Protein AF-A0AAW1Y1R1-F1 (afdb_monomer_lite)

Organism: Rubus argutus (NCBI:txid59490)

Foldseek 3Di:
DPVVVVVVVVVVVVVVVVLCCCCQPNPDPVSVLVSLVVVCVVCVVPDDDDPPPVLVVAPAEAEAEAEDEDDPLLVVVQVVLPPDDPVVSQVLQLLSQLPVCSNVVCVVCVPDVDDDDPPPPPPPVVVVVPPPPPDDDDDPDDDDDDDPLPDLPAAPCVAQEAEASHLDLAVVSVVSVVCSNSDPPRDHYHYYYYYAYPPGCSVVSNVNSLSVVLSVCSNRVDDPPDDPPPNPPDDD

Radius of gyration: 22.55 Å; chains: 1; bounding box: 61×60×56 Å

Secondary structure (DSSP, 8-state):
--HHHHHHHHHHHHHHHHHHHHHHH---HHHHHHHHHHHHHHHTTT------GGGGGS--EEEEEEEEPPPHHHHHHHHHHTTS-HHHHHHHHHHHHH-TTHHHHHHHS---SSS---------TTTTTSSS---SS-----------S--TT---TT--EEEE-S--SSHHHHHHHHHHHSSTT--S-EEEEEEEETTSHHHHHHHHHHHHHHHHHHHHS--TT--TTSS-----

Sequence (236 aa):
MGVRKQIKARGDLAFFDSVEHTLKKDEDFKRKVAIVQDLREMTIKVLHYYKGDFLDELPGLVEFTVVLNLSSRQKAEFEKLKGLDKLKRMPVGSLVSMHPELKYLSEKYPSTEKAAGFQPISPSPETYGEIGCEGNGLEPRQGDFCDNGLWGRHSLVGASRVLIMDVQLNPSVTRQAIGRAFRPGQKKKVHVYRLIAADSPEEDDYALCYRKEMISKMWFEWNESCGHQDYFGMKL

pLDDT: mean 72.63, std 20.86, range [24.72, 94.38]

Structure (mmCIF, N/CA/C/O backbone):
data_AF-A0AAW1Y1R1-F1
#
_entry.id   AF-A0AAW1Y1R1-F1
#
loop_
_atom_site.group_PDB
_atom_site.id
_atom_site.type_symbol
_atom_site.label_atom_id
_atom_site.label_alt_id
_atom_site.label_comp_id
_atom_site.label_asym_id
_atom_site.label_entity_id
_atom_site.label_seq_id
_atom_site.pdbx_PDB_ins_code
_atom_site.Cartn_x
_atom_site.Cartn_y
_atom_site.Cartn_z
_atom_site.occupancy
_atom_site.B_iso_or_equiv
_atom_site.auth_seq_id
_atom_site.auth_comp_id
_atom_site.auth_asym_id
_atom_site.auth_atom_id
_atom_site.pdbx_PDB_model_num
ATOM 1 N N . MET A 1 1 ? 43.856 21.121 0.465 1.00 40.56 1 MET A N 1
ATOM 2 C CA . MET A 1 1 ? 43.191 19.963 -0.186 1.00 40.56 1 MET A CA 1
ATOM 3 C C . MET A 1 1 ? 41.775 19.709 0.378 1.00 40.56 1 MET A C 1
ATOM 5 O O . MET A 1 1 ? 41.493 18.611 0.833 1.00 40.56 1 MET A O 1
ATOM 9 N N . GLY A 1 2 ? 40.858 20.691 0.349 1.00 48.97 2 GLY A N 1
ATOM 10 C CA . GLY A 1 2 ? 39.495 20.539 0.919 1.00 48.97 2 GLY A CA 1
ATOM 11 C C . GLY A 1 2 ? 38.328 20.808 -0.043 1.00 48.97 2 GLY A C 1
ATOM 12 O O . GLY A 1 2 ? 37.200 20.415 0.225 1.00 48.97 2 GLY A O 1
ATOM 13 N N . VAL A 1 3 ? 38.588 21.429 -1.197 1.00 50.09 3 VAL A N 1
ATOM 14 C CA . VAL A 1 3 ? 37.531 21.980 -2.067 1.00 50.09 3 VAL A CA 1
ATOM 15 C C . VAL A 1 3 ? 36.892 20.920 -2.983 1.00 50.09 3 VAL A C 1
ATOM 17 O O . VAL A 1 3 ? 35.692 20.960 -3.236 1.00 50.09 3 VAL A O 1
ATOM 20 N N . ARG A 1 4 ? 37.650 19.900 -3.421 1.00 45.19 4 ARG A N 1
ATOM 21 C CA . ARG A 1 4 ? 37.143 18.853 -4.336 1.00 45.19 4 ARG A CA 1
ATOM 22 C C . ARG A 1 4 ? 36.097 17.920 -3.709 1.00 45.19 4 ARG A C 1
ATOM 24 O O . ARG A 1 4 ? 35.193 17.486 -4.413 1.00 45.19 4 ARG A O 1
ATOM 31 N N . LYS A 1 5 ? 36.184 17.626 -2.404 1.00 52.25 5 LYS A N 1
ATOM 32 C CA . LYS A 1 5 ? 35.182 16.789 -1.708 1.00 52.25 5 LYS A CA 1
ATOM 33 C C . LYS A 1 5 ? 33.837 17.511 -1.551 1.00 52.25 5 LYS A C 1
ATOM 35 O O . LYS A 1 5 ? 32.799 16.887 -1.716 1.00 52.25 5 LYS A O 1
ATOM 40 N N . GLN A 1 6 ? 33.869 18.818 -1.290 1.00 50.62 6 GLN A N 1
ATOM 41 C CA . GLN A 1 6 ? 32.679 19.658 -1.106 1.00 50.62 6 GLN A CA 1
ATOM 42 C C . GLN A 1 6 ? 31.883 19.853 -2.408 1.00 50.62 6 GLN A C 1
ATOM 44 O O . GLN A 1 6 ? 30.662 19.737 -2.399 1.00 50.62 6 GLN A O 1
ATOM 49 N N . ILE A 1 7 ? 32.558 20.083 -3.542 1.00 55.91 7 ILE A N 1
ATOM 50 C CA . ILE A 1 7 ? 31.885 20.270 -4.843 1.00 55.91 7 ILE A CA 1
ATOM 51 C C . ILE A 1 7 ? 31.222 18.969 -5.318 1.00 55.91 7 ILE A C 1
ATOM 53 O O . ILE A 1 7 ? 30.093 19.009 -5.800 1.00 55.91 7 ILE A O 1
ATOM 57 N N . LYS A 1 8 ? 31.886 17.818 -5.131 1.00 58.78 8 LYS A N 1
ATOM 58 C CA . LYS A 1 8 ? 31.325 16.505 -5.479 1.00 58.78 8 LYS A CA 1
ATOM 59 C C . LYS A 1 8 ? 30.075 16.185 -4.650 1.00 58.78 8 LYS A C 1
ATOM 61 O O . LYS A 1 8 ? 29.039 15.887 -5.221 1.00 58.78 8 LYS A O 1
ATOM 66 N N . ALA A 1 9 ? 30.138 16.375 -3.330 1.00 61.81 9 ALA A N 1
ATOM 67 C CA . ALA A 1 9 ? 28.988 16.167 -2.446 1.00 61.81 9 ALA A CA 1
ATOM 68 C C . ALA A 1 9 ? 27.794 17.083 -2.783 1.00 61.81 9 ALA A C 1
ATOM 70 O O . ALA A 1 9 ? 26.646 16.662 -2.684 1.00 61.81 9 ALA A O 1
ATOM 71 N N . ARG A 1 10 ? 28.057 18.327 -3.211 1.00 60.62 10 ARG A N 1
ATOM 72 C CA . ARG A 1 10 ? 27.017 19.280 -3.626 1.00 60.62 10 ARG A CA 1
ATOM 73 C C . ARG A 1 10 ? 26.369 18.903 -4.963 1.00 60.6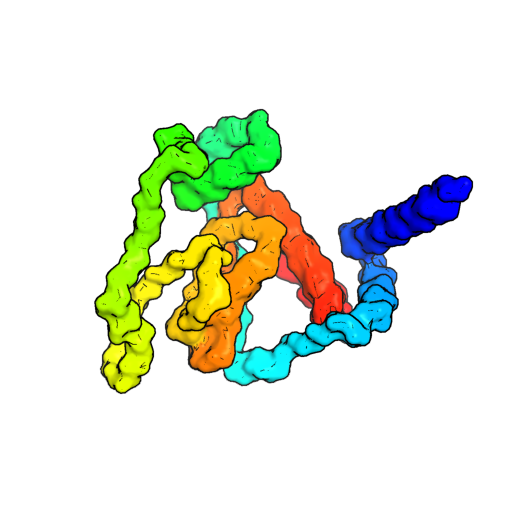2 10 ARG A C 1
ATOM 75 O O . ARG A 1 10 ? 25.165 19.083 -5.110 1.00 60.62 10 ARG A O 1
ATOM 82 N N . GLY A 1 11 ? 27.154 18.394 -5.916 1.00 71.25 11 GLY A N 1
ATOM 83 C CA . GLY A 1 11 ? 26.646 17.887 -7.194 1.00 71.25 11 GLY A CA 1
ATOM 84 C C . GLY A 1 11 ? 25.805 16.621 -7.024 1.00 71.25 11 GLY A C 1
ATOM 85 O O . GLY A 1 11 ? 24.724 16.531 -7.596 1.00 71.25 11 GLY A O 1
ATOM 86 N N . ASP A 1 12 ? 26.257 15.700 -6.171 1.00 75.75 12 ASP A N 1
ATOM 87 C CA . ASP A 1 12 ? 25.546 14.453 -5.880 1.00 75.75 12 ASP A CA 1
ATOM 88 C C . ASP A 1 12 ? 24.203 14.731 -5.174 1.00 75.75 12 ASP A C 1
ATOM 90 O O . ASP A 1 12 ? 23.179 14.171 -5.558 1.00 75.75 12 ASP A O 1
ATOM 94 N N . LEU A 1 13 ? 24.167 15.657 -4.204 1.00 83.69 13 LEU A N 1
ATOM 95 C CA . LEU A 1 13 ? 22.924 16.055 -3.527 1.00 83.69 13 LEU A CA 1
ATOM 96 C C . LEU A 1 13 ? 21.915 16.686 -4.499 1.00 83.69 13 LEU A C 1
ATOM 98 O O . LEU A 1 13 ? 20.752 16.300 -4.512 1.00 83.69 13 LEU A O 1
ATOM 102 N N . ALA A 1 14 ? 22.376 17.592 -5.368 1.00 84.00 14 ALA A N 1
ATOM 103 C CA . ALA A 1 14 ? 21.524 18.219 -6.378 1.00 84.00 14 ALA A CA 1
ATOM 104 C C . ALA A 1 14 ? 20.956 17.202 -7.383 1.00 84.00 14 ALA A C 1
ATOM 106 O O . ALA A 1 14 ? 19.822 17.349 -7.840 1.00 84.00 14 ALA A O 1
ATOM 107 N N . PHE A 1 15 ? 21.725 16.160 -7.713 1.00 86.06 15 PHE A N 1
ATOM 108 C CA . PHE A 1 15 ? 21.241 15.054 -8.532 1.00 86.06 15 PHE A CA 1
ATOM 109 C C . PHE A 1 15 ? 20.149 14.252 -7.811 1.00 86.06 15 PHE A C 1
ATOM 111 O O . PHE A 1 15 ? 19.075 14.063 -8.382 1.00 86.06 15 PHE A O 1
ATOM 118 N N . PHE A 1 16 ? 20.377 13.827 -6.561 1.00 86.06 16 PHE A N 1
ATOM 119 C CA . PHE A 1 16 ? 19.377 13.079 -5.787 1.00 86.06 16 PHE A CA 1
ATOM 120 C C . PHE A 1 16 ? 18.082 13.873 -5.595 1.00 86.06 16 PHE A C 1
ATOM 122 O O . PHE A 1 16 ? 17.002 13.322 -5.803 1.00 86.06 16 PHE A O 1
ATOM 129 N N . ASP A 1 17 ? 18.187 15.167 -5.290 1.00 87.38 17 ASP A N 1
ATOM 130 C CA . ASP A 1 17 ? 17.035 16.057 -5.138 1.00 87.38 17 ASP A CA 1
ATOM 131 C C . ASP A 1 17 ? 16.256 16.204 -6.455 1.00 87.38 17 ASP A C 1
ATOM 133 O O . ASP A 1 17 ? 15.024 16.197 -6.454 1.00 87.38 17 ASP A O 1
ATOM 137 N N . SER A 1 18 ? 16.956 16.294 -7.591 1.00 87.06 18 SER A N 1
ATOM 138 C CA . SER A 1 18 ? 16.342 16.368 -8.924 1.00 87.06 18 SER A CA 1
ATOM 139 C C . SER A 1 18 ? 15.604 15.077 -9.293 1.00 87.06 18 SER A C 1
ATOM 141 O O . SER A 1 18 ? 14.459 15.115 -9.758 1.00 87.06 18 SER A O 1
ATOM 143 N N . VAL A 1 19 ? 16.219 13.919 -9.029 1.00 88.38 19 VAL A N 1
ATOM 144 C CA . VAL A 1 19 ? 15.592 12.606 -9.234 1.00 88.38 19 VAL A CA 1
ATOM 145 C C . VAL A 1 19 ? 14.369 12.456 -8.332 1.00 88.38 19 VAL A C 1
ATOM 147 O O . VAL A 1 19 ? 13.294 12.101 -8.811 1.00 88.38 19 VAL A O 1
ATOM 150 N N . GLU A 1 20 ? 14.491 12.773 -7.040 1.00 87.25 20 GLU A N 1
ATOM 151 C CA . GLU A 1 20 ? 13.374 12.710 -6.097 1.00 87.25 20 GLU A CA 1
ATOM 152 C C . GLU A 1 20 ? 12.224 13.623 -6.528 1.00 87.25 20 GLU A C 1
ATOM 154 O O . GLU A 1 20 ? 11.065 13.198 -6.532 1.00 87.25 20 GLU A O 1
ATOM 159 N N . HIS A 1 21 ? 12.536 14.864 -6.904 1.00 87.88 21 HIS A N 1
ATOM 160 C CA . HIS A 1 21 ? 11.551 15.817 -7.391 1.00 87.88 21 HIS A CA 1
ATOM 161 C C . HIS A 1 21 ? 10.824 15.268 -8.616 1.00 87.88 21 HIS A C 1
ATOM 163 O O . HIS A 1 21 ? 9.594 15.276 -8.648 1.00 87.88 21 HIS A O 1
ATOM 169 N N . THR A 1 22 ? 11.565 14.727 -9.583 1.00 87.00 22 THR A N 1
ATOM 170 C CA . THR A 1 22 ? 10.974 14.220 -10.821 1.00 87.00 22 THR A CA 1
ATOM 171 C C . THR A 1 22 ? 10.084 13.005 -10.564 1.00 87.00 22 THR A C 1
ATOM 173 O O . THR A 1 22 ? 8.951 12.942 -11.034 1.00 87.00 22 THR A O 1
ATOM 176 N N . LEU A 1 23 ? 10.541 12.054 -9.745 1.00 84.44 23 LEU A N 1
ATOM 177 C CA . LEU A 1 23 ? 9.770 10.850 -9.435 1.00 84.44 23 LEU A CA 1
ATOM 178 C C . LEU A 1 23 ? 8.514 11.153 -8.603 1.00 84.44 23 LEU A C 1
ATOM 180 O O . LEU A 1 23 ? 7.476 10.526 -8.818 1.00 84.44 23 LEU A O 1
ATOM 184 N N . LYS A 1 24 ? 8.583 12.108 -7.665 1.00 82.38 24 LYS A N 1
ATOM 185 C CA . LYS A 1 24 ? 7.478 12.394 -6.732 1.00 82.38 24 LYS A CA 1
ATOM 186 C C . LYS A 1 24 ? 6.505 13.471 -7.201 1.00 82.38 24 LYS A C 1
ATOM 188 O O . LYS A 1 24 ? 5.335 13.377 -6.845 1.00 82.38 24 LYS A O 1
ATOM 193 N N . LYS A 1 25 ? 6.982 14.511 -7.885 1.00 82.94 25 LYS A N 1
ATOM 194 C CA . LYS A 1 25 ? 6.222 15.752 -8.123 1.00 82.94 25 LYS A CA 1
ATOM 195 C C . LYS A 1 25 ? 5.985 16.075 -9.593 1.00 82.94 25 LYS A C 1
ATOM 197 O O . LYS A 1 25 ? 5.121 16.896 -9.866 1.00 82.94 25 LYS A O 1
ATOM 202 N N . ASP A 1 26 ? 6.746 15.490 -10.515 1.00 83.00 26 ASP A N 1
ATOM 203 C CA . ASP A 1 26 ? 6.523 15.735 -11.942 1.00 83.00 26 ASP A CA 1
ATOM 204 C C . ASP A 1 26 ? 5.200 15.094 -12.381 1.00 83.00 26 ASP A C 1
ATOM 206 O O . ASP A 1 26 ? 4.835 14.024 -11.898 1.00 83.00 26 ASP A O 1
ATOM 210 N N . GLU A 1 27 ? 4.483 15.726 -13.296 1.00 82.00 27 GLU A N 1
ATOM 211 C CA . GLU A 1 27 ? 3.276 15.157 -13.905 1.00 82.00 27 GLU A CA 1
ATOM 212 C C . GLU A 1 27 ? 3.626 14.407 -15.204 1.00 82.00 27 GLU A C 1
ATOM 214 O O . GLU A 1 27 ? 2.870 13.550 -15.663 1.00 82.00 27 GLU A O 1
ATOM 219 N N . ASP A 1 28 ? 4.807 14.667 -15.783 1.00 85.06 28 ASP A N 1
ATOM 220 C CA . ASP A 1 28 ? 5.274 14.025 -17.009 1.00 85.06 28 ASP A CA 1
ATOM 221 C C . ASP A 1 28 ? 5.751 12.589 -16.744 1.00 85.06 28 ASP A C 1
ATOM 223 O O . ASP A 1 28 ? 6.878 12.317 -16.309 1.00 85.06 28 ASP A O 1
ATOM 227 N N . PHE A 1 29 ? 4.876 11.637 -17.063 1.00 78.88 29 PHE A N 1
ATOM 228 C CA . PHE A 1 29 ? 5.167 10.215 -16.937 1.00 78.88 29 PHE A CA 1
ATOM 229 C C . PHE A 1 29 ? 6.324 9.754 -17.837 1.00 78.88 29 PHE A C 1
ATOM 231 O O . PHE A 1 29 ? 7.081 8.866 -17.446 1.00 78.88 29 PHE A O 1
ATOM 238 N N . LYS A 1 30 ? 6.530 10.365 -19.012 1.00 83.06 30 LYS A N 1
ATOM 239 C CA . LYS A 1 30 ? 7.632 9.973 -19.906 1.00 83.06 30 LYS A CA 1
ATOM 240 C C . LYS A 1 30 ? 8.980 10.327 -19.294 1.00 83.06 30 LYS A C 1
ATOM 242 O O . LYS A 1 30 ? 9.914 9.533 -19.366 1.00 83.06 30 LYS A O 1
ATOM 247 N N . ARG A 1 31 ? 9.070 11.489 -18.641 1.00 85.50 31 ARG A N 1
ATOM 248 C CA . ARG A 1 31 ? 10.295 11.911 -17.949 1.00 85.50 31 ARG A CA 1
ATOM 249 C C . ARG A 1 31 ? 10.615 11.012 -16.760 1.00 85.50 31 ARG A C 1
ATOM 251 O O . ARG A 1 31 ? 11.759 10.600 -16.587 1.00 85.50 31 ARG A O 1
ATOM 258 N N . LYS A 1 32 ? 9.592 10.661 -15.981 1.00 86.94 32 LYS A N 1
ATOM 259 C CA . LYS A 1 32 ? 9.688 9.678 -14.895 1.00 86.94 32 LYS A CA 1
ATOM 260 C C . LYS A 1 32 ? 10.235 8.336 -15.380 1.00 86.94 32 LYS A C 1
ATOM 262 O O . LYS A 1 32 ? 11.144 7.787 -14.763 1.00 86.94 32 LYS A O 1
ATOM 267 N N . VAL A 1 33 ? 9.700 7.838 -16.493 1.00 82.38 33 VAL A N 1
ATOM 268 C CA . VAL A 1 33 ? 10.137 6.594 -17.135 1.00 82.38 33 VAL A CA 1
ATOM 269 C C . VAL A 1 33 ? 11.601 6.658 -17.566 1.00 82.38 33 VAL A C 1
ATOM 271 O O . VAL A 1 33 ? 12.359 5.761 -17.207 1.00 82.38 33 VAL A O 1
ATOM 274 N N . ALA A 1 34 ? 12.007 7.713 -18.276 1.00 86.94 34 ALA A N 1
ATOM 275 C CA . ALA A 1 34 ? 13.376 7.855 -18.771 1.00 86.94 34 ALA A CA 1
ATOM 276 C C . ALA A 1 34 ? 14.404 7.814 -17.627 1.00 86.94 34 ALA A C 1
ATOM 278 O O . ALA A 1 34 ? 15.356 7.042 -17.671 1.00 86.94 34 ALA A O 1
ATOM 279 N N . ILE A 1 35 ? 14.148 8.546 -16.535 1.00 89.62 35 ILE A N 1
ATOM 280 C CA . ILE A 1 35 ? 15.034 8.536 -15.361 1.00 89.62 35 ILE A CA 1
ATOM 281 C C . ILE A 1 35 ? 15.139 7.135 -14.746 1.00 89.62 35 ILE A C 1
ATOM 283 O O . ILE A 1 35 ? 16.225 6.714 -14.350 1.00 89.62 35 ILE A O 1
ATOM 287 N N . VAL A 1 36 ? 14.030 6.395 -14.645 1.00 87.56 36 VAL A N 1
ATOM 288 C CA . VAL A 1 36 ? 14.068 5.018 -14.125 1.00 87.56 36 VAL A CA 1
ATOM 289 C C . VAL A 1 36 ? 14.877 4.099 -15.036 1.00 87.56 36 VAL A C 1
ATOM 291 O O . VAL A 1 36 ? 15.637 3.278 -14.523 1.00 87.56 36 VAL A O 1
ATOM 294 N N . GLN A 1 37 ? 14.745 4.228 -16.358 1.00 86.25 37 GLN A N 1
ATOM 295 C CA . GLN A 1 37 ? 15.536 3.447 -17.312 1.00 86.25 37 GLN A CA 1
ATOM 296 C C . GLN A 1 37 ? 17.035 3.707 -17.132 1.00 86.25 37 GLN A C 1
ATOM 298 O O . GLN A 1 37 ? 17.785 2.751 -16.929 1.00 86.25 37 GLN A O 1
ATOM 303 N N . ASP A 1 38 ? 17.447 4.975 -17.086 1.00 89.69 38 ASP A N 1
ATOM 304 C CA . ASP A 1 38 ? 18.849 5.367 -16.903 1.00 89.69 38 ASP A CA 1
ATOM 305 C C . ASP A 1 38 ? 19.422 4.811 -15.587 1.00 89.69 38 ASP A C 1
ATOM 307 O O . ASP A 1 38 ? 20.505 4.220 -15.537 1.00 89.69 38 ASP A O 1
ATOM 311 N N . LEU A 1 39 ? 18.671 4.946 -14.487 1.00 89.38 39 LEU A N 1
ATOM 312 C CA . LEU A 1 39 ? 19.080 4.433 -13.178 1.00 89.38 39 LEU A CA 1
ATOM 313 C C . LEU A 1 39 ? 19.189 2.895 -13.161 1.00 89.38 39 LEU A C 1
ATOM 315 O O . LEU A 1 39 ? 20.052 2.338 -12.470 1.00 89.38 39 LEU A O 1
ATOM 319 N N . ARG A 1 40 ? 18.344 2.185 -13.915 1.00 85.38 40 ARG A N 1
ATOM 320 C CA . ARG A 1 40 ? 18.418 0.722 -14.047 1.00 85.38 40 ARG A CA 1
ATOM 321 C C . ARG A 1 40 ? 19.598 0.286 -14.898 1.00 85.38 40 ARG A C 1
ATOM 323 O O . ARG A 1 40 ? 20.286 -0.652 -14.506 1.00 85.38 40 ARG A O 1
ATOM 330 N N . GLU A 1 41 ? 19.877 0.977 -15.998 1.00 89.44 41 GLU A N 1
ATOM 331 C CA . GLU A 1 41 ? 21.050 0.703 -16.831 1.00 89.44 41 GLU A CA 1
ATOM 332 C C . GLU A 1 41 ? 22.343 0.816 -16.011 1.00 89.44 41 GLU A C 1
ATOM 334 O O . GLU A 1 41 ? 23.210 -0.058 -16.074 1.00 89.44 41 GLU A O 1
ATOM 339 N N . MET A 1 42 ? 22.429 1.816 -15.127 1.00 89.88 42 MET A N 1
ATOM 340 C CA . MET A 1 42 ? 23.562 1.959 -14.209 1.00 89.88 42 MET A CA 1
ATOM 341 C C . MET A 1 42 ? 23.661 0.841 -13.159 1.00 89.88 42 MET A C 1
ATOM 343 O O . MET A 1 42 ? 24.762 0.504 -12.720 1.00 89.88 42 MET A O 1
ATOM 347 N N . THR A 1 43 ? 22.536 0.262 -12.734 1.00 90.00 43 THR A N 1
ATOM 348 C CA . THR A 1 43 ? 22.489 -0.727 -11.639 1.00 90.00 43 THR A CA 1
ATOM 349 C C . THR A 1 43 ? 22.402 -2.179 -12.111 1.00 90.00 43 THR A C 1
ATOM 351 O O . THR A 1 43 ? 22.535 -3.089 -11.290 1.00 90.00 43 THR A O 1
ATOM 354 N N . ILE A 1 44 ? 22.276 -2.423 -13.419 1.00 87.31 44 ILE A N 1
ATOM 355 C CA . ILE A 1 44 ? 22.002 -3.747 -14.000 1.00 87.31 44 ILE A CA 1
ATOM 356 C C . ILE A 1 44 ? 23.050 -4.817 -13.660 1.00 87.31 44 ILE A C 1
ATOM 358 O O . ILE A 1 44 ? 22.727 -5.997 -13.580 1.00 87.31 44 ILE A O 1
ATOM 362 N N . LYS A 1 45 ? 24.308 -4.418 -13.427 1.00 90.50 45 LYS A N 1
ATOM 363 C CA . LYS A 1 45 ? 25.403 -5.344 -13.078 1.00 90.50 45 LYS A CA 1
ATOM 364 C C . LYS A 1 45 ? 25.385 -5.807 -11.619 1.00 90.50 45 LYS A C 1
ATOM 366 O O . LYS A 1 45 ? 26.115 -6.729 -11.277 1.00 90.50 45 LYS A O 1
ATOM 371 N N . VAL A 1 46 ? 24.625 -5.133 -10.758 1.00 92.12 46 VAL A N 1
ATOM 372 C CA . VAL A 1 46 ? 24.604 -5.384 -9.307 1.00 92.12 46 VAL A CA 1
ATOM 373 C C . VAL A 1 46 ? 23.227 -5.858 -8.855 1.00 92.12 46 VAL A C 1
ATOM 375 O O . VAL A 1 46 ? 23.125 -6.724 -7.988 1.00 92.12 46 VAL A O 1
ATOM 378 N N . LEU A 1 47 ? 22.163 -5.303 -9.436 1.00 86.62 47 LEU A N 1
ATOM 379 C CA . LEU A 1 47 ? 20.791 -5.603 -9.060 1.00 86.62 47 LEU A CA 1
ATOM 380 C C . LEU A 1 47 ? 20.140 -6.526 -10.091 1.00 86.62 47 LEU A C 1
ATOM 382 O O . LEU A 1 47 ? 19.735 -6.094 -11.168 1.00 86.62 47 LEU A O 1
ATOM 386 N N . HIS A 1 48 ? 19.976 -7.792 -9.717 1.00 82.12 48 HIS A N 1
ATOM 387 C CA . HIS A 1 48 ? 19.180 -8.748 -10.477 1.00 82.12 48 HIS A CA 1
ATOM 388 C C . HIS A 1 48 ? 17.745 -8.762 -9.950 1.00 82.12 48 HIS A C 1
ATOM 390 O O . HIS A 1 48 ? 17.510 -9.054 -8.778 1.00 82.12 48 HIS A O 1
ATOM 396 N N . TYR A 1 49 ? 16.785 -8.459 -10.821 1.00 79.94 49 TYR A N 1
ATOM 397 C CA . TYR A 1 49 ? 15.362 -8.526 -10.511 1.00 79.94 49 TYR A CA 1
ATOM 398 C C . TYR A 1 49 ? 14.678 -9.523 -11.442 1.00 79.94 49 TYR A C 1
ATOM 400 O O . TYR A 1 49 ? 14.740 -9.383 -12.661 1.00 79.94 49 TYR A O 1
ATOM 408 N N . TYR A 1 50 ? 14.013 -10.510 -10.848 1.00 75.25 50 TYR A N 1
ATOM 409 C CA . TYR A 1 50 ? 13.208 -11.495 -11.557 1.00 75.25 50 TYR A CA 1
ATOM 410 C C . TYR A 1 50 ? 11.737 -11.144 -11.348 1.00 75.25 50 TYR A C 1
ATOM 412 O O . TYR A 1 50 ? 11.282 -11.080 -10.205 1.00 75.25 50 TYR A O 1
ATOM 420 N N . LYS A 1 51 ? 11.004 -10.916 -12.445 1.00 67.56 51 LYS A N 1
ATOM 421 C CA . LYS A 1 51 ? 9.580 -10.532 -12.411 1.00 67.56 51 LYS A CA 1
ATOM 422 C C . LYS A 1 51 ? 8.690 -11.652 -11.853 1.00 67.56 51 LYS A C 1
ATOM 424 O O . LYS A 1 51 ? 7.633 -11.371 -11.300 1.00 67.56 51 LYS A O 1
ATOM 429 N N . GLY A 1 52 ? 9.191 -12.889 -11.890 1.00 64.19 52 GLY A N 1
ATOM 430 C CA . GLY A 1 52 ? 8.600 -14.034 -11.212 1.00 64.19 52 GLY A CA 1
ATOM 431 C C . GLY A 1 52 ? 7.635 -14.799 -12.103 1.00 64.19 52 GLY A C 1
ATOM 432 O O . GLY A 1 52 ? 6.465 -14.894 -11.769 1.00 64.19 52 GLY A O 1
ATOM 433 N N . ASP A 1 53 ? 8.138 -15.401 -13.179 1.00 59.06 53 ASP A N 1
ATOM 434 C CA . ASP A 1 53 ? 7.354 -16.225 -14.119 1.00 59.06 53 ASP A CA 1
ATOM 435 C C . ASP A 1 53 ? 6.654 -17.417 -13.419 1.00 59.06 53 ASP A C 1
ATOM 437 O O . ASP A 1 53 ? 5.638 -17.924 -13.875 1.00 59.06 53 ASP A O 1
ATOM 441 N N . PHE A 1 54 ? 7.131 -17.816 -12.233 1.00 58.50 54 PHE A N 1
ATOM 442 C CA . PHE A 1 54 ? 6.472 -18.794 -11.352 1.00 58.50 54 PHE A CA 1
ATOM 443 C C . PHE A 1 54 ? 5.136 -18.315 -10.760 1.00 58.50 54 PHE A C 1
ATOM 445 O O . PHE A 1 54 ? 4.376 -19.118 -10.223 1.00 58.50 54 PHE A O 1
ATOM 452 N N . LEU A 1 55 ? 4.860 -17.008 -10.771 1.00 60.41 55 LEU A N 1
ATOM 453 C CA . LEU A 1 55 ? 3.603 -16.460 -10.262 1.00 60.41 55 LEU A CA 1
ATOM 454 C C . LEU A 1 55 ? 2.428 -16.780 -11.194 1.00 60.41 55 LEU A C 1
ATOM 456 O O . LEU A 1 55 ? 1.296 -16.817 -10.715 1.00 60.41 55 LEU A O 1
ATOM 460 N N . ASP A 1 56 ? 2.694 -17.081 -12.469 1.00 63.47 56 ASP A N 1
ATOM 461 C CA . ASP A 1 56 ? 1.679 -17.495 -13.445 1.00 63.47 56 ASP A CA 1
ATOM 462 C C . ASP A 1 56 ? 1.095 -18.884 -13.123 1.00 63.47 56 ASP A C 1
ATOM 464 O O . ASP A 1 56 ? -0.025 -19.204 -13.517 1.00 63.47 56 ASP A O 1
ATOM 468 N N . GLU A 1 57 ? 1.820 -19.699 -12.348 1.00 72.31 57 GLU A N 1
ATOM 469 C CA . GLU A 1 57 ? 1.354 -21.002 -11.856 1.00 72.31 57 GLU A CA 1
ATOM 470 C C . GLU A 1 57 ? 0.451 -20.883 -10.615 1.00 72.31 57 GLU A C 1
ATOM 472 O O . GLU A 1 57 ? -0.193 -21.854 -10.208 1.00 72.31 57 GLU A O 1
ATOM 477 N N . LEU A 1 58 ? 0.402 -19.708 -9.978 1.00 80.19 58 LEU A N 1
ATOM 478 C CA . LEU A 1 58 ? -0.388 -19.498 -8.772 1.00 80.19 58 LEU A CA 1
ATOM 479 C C . LEU A 1 58 ? -1.852 -19.169 -9.118 1.00 80.19 58 LEU A C 1
ATOM 481 O O . LEU A 1 58 ? -2.130 -18.458 -10.079 1.00 80.19 58 LEU A O 1
ATOM 485 N N . PRO A 1 59 ? -2.822 -19.576 -8.277 1.00 81.38 59 PRO A N 1
ATOM 486 C CA . PRO A 1 59 ? -4.265 -19.375 -8.500 1.00 81.38 59 PRO A CA 1
ATOM 487 C C . PRO A 1 59 ? -4.737 -17.902 -8.431 1.00 81.38 59 PRO A C 1
ATOM 489 O O . PRO A 1 59 ? -5.940 -17.625 -8.414 1.00 81.38 59 PRO A O 1
ATOM 492 N N . GLY A 1 60 ? -3.799 -16.954 -8.373 1.00 86.06 60 GLY A N 1
ATOM 493 C CA . GLY A 1 60 ? -4.025 -15.515 -8.319 1.00 86.06 60 GLY A CA 1
ATOM 494 C C . GLY A 1 60 ? -4.048 -14.921 -6.907 1.00 86.06 60 GLY A C 1
ATOM 495 O O . GLY A 1 60 ? -4.324 -15.594 -5.908 1.00 86.06 60 GLY A O 1
ATOM 496 N N . LEU A 1 61 ? -3.787 -13.616 -6.858 1.00 87.75 61 LEU A N 1
ATOM 497 C CA . LEU A 1 61 ? -3.819 -12.766 -5.670 1.00 87.75 61 LEU A CA 1
ATOM 498 C C . LEU A 1 61 ? -4.803 -11.620 -5.915 1.00 87.75 61 LEU A C 1
ATOM 500 O O . LEU A 1 61 ? -4.776 -11.002 -6.977 1.00 87.75 61 LEU A O 1
ATOM 504 N N . VAL A 1 62 ? -5.681 -11.344 -4.953 1.00 89.06 62 VAL A N 1
ATOM 505 C CA . VAL A 1 62 ? -6.570 -10.175 -4.995 1.00 89.06 62 VAL A CA 1
ATOM 506 C C . VAL A 1 62 ? -6.422 -9.395 -3.709 1.00 89.06 62 VAL A C 1
ATOM 508 O O . VAL A 1 62 ? -6.517 -9.962 -2.623 1.00 89.06 62 VAL A O 1
ATOM 511 N N . GLU A 1 63 ? -6.221 -8.092 -3.845 1.00 90.00 63 GLU A N 1
ATOM 512 C CA . GLU A 1 63 ? -6.043 -7.176 -2.730 1.00 90.00 63 GLU A CA 1
ATOM 513 C C . GLU A 1 63 ? -7.219 -6.200 -2.667 1.00 90.00 63 GLU A C 1
ATOM 515 O O . GLU A 1 63 ? -7.583 -5.586 -3.669 1.00 90.00 63 GLU A O 1
ATOM 520 N N . PHE A 1 64 ? -7.805 -6.058 -1.483 1.00 93.00 64 PHE A N 1
ATOM 521 C CA . PHE A 1 64 ? -8.870 -5.112 -1.186 1.00 93.00 64 PHE A CA 1
ATOM 522 C C . PHE A 1 64 ? -8.404 -4.136 -0.113 1.00 93.00 64 PHE A C 1
ATOM 524 O O . PHE A 1 64 ? -7.819 -4.544 0.893 1.00 93.00 64 PHE A O 1
ATOM 531 N N . THR A 1 65 ? -8.739 -2.865 -0.296 1.00 92.75 65 THR A N 1
ATOM 532 C CA . THR A 1 65 ? -8.633 -1.850 0.751 1.00 92.75 65 THR A CA 1
ATOM 533 C C . THR A 1 65 ? -10.026 -1.600 1.307 1.00 92.75 65 THR A C 1
ATOM 535 O O . THR A 1 65 ? -10.933 -1.221 0.570 1.00 92.75 65 THR A O 1
ATOM 538 N N . VAL A 1 66 ? -10.206 -1.866 2.598 1.00 93.44 66 VAL A N 1
ATOM 539 C CA . VAL A 1 66 ? -11.484 -1.761 3.299 1.00 93.44 66 VAL A CA 1
ATOM 540 C C . VAL A 1 66 ? -11.404 -0.585 4.259 1.00 93.44 66 VAL A C 1
ATOM 542 O O . VAL A 1 66 ? -10.679 -0.627 5.252 1.00 93.44 66 VAL A O 1
ATOM 545 N N . VAL A 1 67 ? -12.163 0.462 3.952 1.00 92.81 67 VAL A N 1
ATOM 546 C CA . VAL A 1 67 ? -12.261 1.659 4.785 1.00 92.81 67 VAL A CA 1
ATOM 547 C C . VAL A 1 67 ? -13.363 1.447 5.822 1.00 92.81 67 VAL A C 1
ATOM 549 O O . VAL A 1 67 ? -14.514 1.175 5.477 1.00 92.81 67 VAL A O 1
ATOM 552 N N . LEU A 1 68 ? -12.999 1.523 7.099 1.00 92.06 68 LEU A N 1
ATOM 553 C CA . LEU A 1 68 ? -13.869 1.254 8.237 1.00 92.06 68 LEU A CA 1
ATOM 554 C C . LEU A 1 68 ? -14.244 2.551 8.943 1.00 92.06 68 LEU A C 1
ATOM 556 O O . LEU A 1 68 ? -13.381 3.328 9.337 1.00 92.06 68 LEU A O 1
ATOM 560 N N . ASN A 1 69 ? -15.536 2.753 9.184 1.00 93.19 69 ASN A N 1
ATOM 561 C CA . ASN A 1 69 ? -15.997 3.889 9.974 1.00 93.19 69 ASN A CA 1
ATOM 562 C C . ASN A 1 69 ? -15.634 3.709 11.452 1.00 93.19 69 ASN A C 1
ATOM 564 O O . ASN A 1 69 ? -15.959 2.690 12.063 1.00 93.19 69 ASN A O 1
ATOM 568 N N . LEU A 1 70 ? -15.022 4.734 12.042 1.00 90.38 70 LEU A N 1
ATOM 569 C CA . LEU A 1 70 ? -14.692 4.747 13.464 1.00 90.38 70 LEU A CA 1
ATOM 570 C C . LEU A 1 70 ? -15.939 4.834 14.354 1.00 90.38 70 LEU A C 1
ATOM 572 O O . LEU A 1 70 ? -16.864 5.610 14.095 1.00 90.38 70 LEU A O 1
ATOM 576 N N . SER A 1 71 ? -15.918 4.104 15.471 1.00 91.31 71 SER A N 1
ATOM 577 C CA . SER A 1 71 ? -16.926 4.235 16.530 1.00 91.31 71 SER A CA 1
ATOM 578 C C . SER A 1 71 ? -16.814 5.578 17.264 1.00 91.31 71 SER A C 1
ATOM 580 O O . SER A 1 71 ? -15.742 6.185 17.323 1.00 91.31 71 SER A O 1
ATOM 582 N N . SER A 1 72 ? -17.891 6.022 17.921 1.00 90.75 72 SER A N 1
ATOM 583 C CA . SER A 1 72 ? -17.890 7.269 18.706 1.00 90.75 72 SER A CA 1
ATOM 584 C C . SER A 1 72 ? -16.802 7.297 19.790 1.00 90.75 72 SER A C 1
ATOM 586 O O . SER A 1 72 ? -16.211 8.347 20.041 1.00 90.75 72 SER A O 1
ATOM 588 N N . ARG A 1 73 ? -16.490 6.139 20.398 1.00 89.44 73 ARG A N 1
ATOM 589 C CA . ARG A 1 73 ? -15.426 6.001 21.409 1.00 89.44 73 ARG A CA 1
ATOM 590 C C . ARG A 1 73 ? -14.038 6.201 20.796 1.00 89.44 73 ARG A C 1
ATOM 592 O O . ARG A 1 73 ? -13.217 6.893 21.385 1.00 89.44 73 ARG A O 1
ATOM 599 N N . GLN A 1 74 ? -13.790 5.645 19.610 1.00 90.94 74 GLN A N 1
ATOM 600 C CA . GLN A 1 74 ? -12.519 5.832 18.903 1.00 90.94 74 GLN A CA 1
ATOM 601 C C . GLN A 1 74 ? -12.357 7.273 18.415 1.00 90.94 74 GLN A C 1
ATOM 603 O O . GLN A 1 74 ? -11.301 7.862 18.623 1.00 90.94 74 GLN A O 1
ATOM 608 N N . LYS A 1 75 ? -13.415 7.881 17.856 1.00 90.62 75 LYS A N 1
ATOM 609 C CA . LYS A 1 75 ? -13.402 9.292 17.428 1.00 90.62 75 LYS A CA 1
ATOM 610 C C . LYS A 1 75 ? -13.013 10.230 18.574 1.00 90.62 75 LYS A C 1
ATOM 612 O O . LYS A 1 75 ? -12.138 11.075 18.406 1.00 90.62 75 LYS A O 1
ATOM 617 N N . ALA A 1 76 ? -13.591 10.029 19.760 1.00 89.50 76 ALA A N 1
ATOM 618 C CA . ALA A 1 76 ? -13.248 10.814 20.945 1.00 89.50 76 ALA A CA 1
ATOM 619 C C . ALA A 1 76 ? -11.770 10.672 21.359 1.00 89.50 76 ALA A C 1
ATOM 621 O O . ALA A 1 76 ? -11.171 11.635 21.836 1.00 89.50 76 ALA A O 1
ATOM 622 N N . GLU A 1 77 ? -11.164 9.496 21.175 1.00 87.44 77 GLU A N 1
ATOM 623 C CA . GLU A 1 77 ? -9.734 9.301 21.428 1.00 87.44 77 GLU A CA 1
ATOM 624 C C . GLU A 1 77 ? -8.860 9.965 20.359 1.00 87.44 77 GLU A C 1
ATOM 626 O O . GLU A 1 77 ? -7.866 10.600 20.711 1.00 87.44 77 GLU A O 1
ATOM 631 N N . PHE A 1 78 ? -9.240 9.905 19.080 1.00 87.00 78 PHE A N 1
ATOM 632 C CA . PHE A 1 78 ? -8.501 10.572 18.003 1.00 87.00 78 PHE A CA 1
ATOM 633 C C . PHE A 1 78 ? -8.463 12.092 18.147 1.00 87.00 78 PHE A C 1
ATOM 635 O O . PHE A 1 78 ? -7.418 12.693 17.895 1.00 87.00 78 PHE A O 1
ATOM 642 N N . GLU A 1 79 ? -9.544 12.713 18.628 1.00 86.88 79 GLU A N 1
ATOM 643 C CA . GLU A 1 79 ? -9.551 14.150 18.930 1.00 86.88 79 GLU A CA 1
ATOM 644 C C . GLU A 1 79 ? -8.487 14.524 19.971 1.00 86.88 79 GLU A C 1
ATOM 646 O O . GLU A 1 79 ? -7.763 15.505 19.796 1.00 86.88 79 GLU A O 1
ATOM 651 N N . LYS A 1 80 ? -8.301 13.699 21.010 1.00 86.25 80 LYS A N 1
ATOM 652 C CA . LYS A 1 80 ? -7.261 13.919 22.034 1.00 86.25 80 LYS A CA 1
ATOM 653 C C . LYS A 1 80 ? -5.847 13.794 21.464 1.00 86.25 80 LYS A C 1
ATOM 655 O O . LYS A 1 80 ? -4.917 14.408 21.980 1.00 86.25 80 LYS A O 1
ATOM 660 N N . LEU A 1 81 ? -5.670 12.997 20.410 1.00 82.81 81 LEU A N 1
ATOM 661 C CA . LEU A 1 81 ?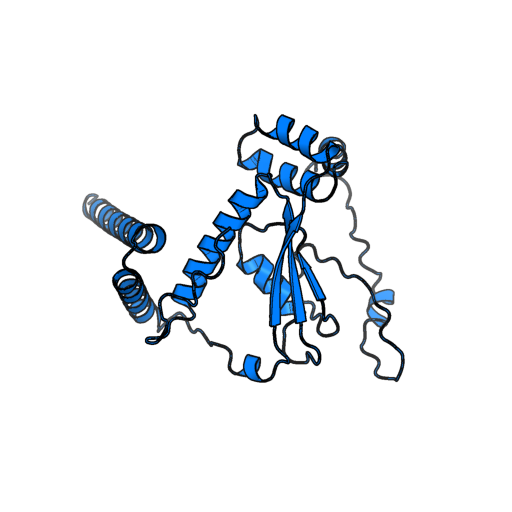 -4.369 12.732 19.797 1.00 82.81 81 LEU A CA 1
ATOM 662 C C . LEU A 1 81 ? -3.919 13.823 18.813 1.00 82.81 81 LEU A C 1
ATOM 664 O O . LEU A 1 81 ? -2.747 13.839 18.435 1.00 82.81 81 LEU A O 1
ATOM 668 N N . LYS A 1 82 ? -4.797 14.753 18.408 1.00 82.56 82 LYS A N 1
ATOM 669 C CA . LYS A 1 82 ? -4.454 15.821 17.447 1.00 82.56 82 LYS A CA 1
ATOM 670 C C . LYS A 1 82 ? -3.341 16.757 17.932 1.00 82.56 82 LYS A C 1
ATOM 672 O O . LYS A 1 82 ? -2.640 17.316 17.096 1.00 82.56 82 LYS A O 1
ATOM 677 N N . GLY A 1 83 ? -3.157 16.900 19.247 1.00 80.75 83 GLY A N 1
ATOM 678 C CA . GLY A 1 83 ? -2.118 17.750 19.843 1.00 80.75 83 GLY A CA 1
ATOM 679 C C . GLY A 1 83 ? -0.732 17.106 19.974 1.00 80.75 83 GLY A C 1
ATOM 680 O O . GLY A 1 83 ? 0.199 17.776 20.411 1.00 80.75 83 GLY A O 1
ATOM 681 N N . LEU A 1 84 ? -0.580 15.820 19.641 1.00 82.94 84 LEU A N 1
ATOM 682 C CA . LEU A 1 84 ? 0.699 15.115 19.749 1.00 82.94 84 LEU A CA 1
ATOM 683 C C . LEU A 1 84 ? 1.517 15.220 18.459 1.00 82.94 84 LEU A C 1
ATOM 685 O O . LEU A 1 84 ? 0.971 15.197 17.355 1.00 82.94 84 LEU A O 1
ATOM 689 N N . ASP A 1 85 ? 2.844 15.225 18.605 1.00 85.56 85 ASP A N 1
ATOM 690 C CA . ASP A 1 85 ? 3.767 15.100 17.477 1.00 85.56 85 ASP A CA 1
ATOM 691 C C . ASP A 1 85 ? 3.447 13.862 16.638 1.00 85.56 85 ASP A C 1
ATOM 693 O O . ASP A 1 85 ? 3.142 12.793 17.179 1.00 85.56 85 ASP A O 1
ATOM 697 N N . LYS A 1 86 ? 3.612 13.970 15.313 1.00 81.25 86 LYS A N 1
ATOM 698 C CA . LYS A 1 86 ? 3.295 12.885 14.372 1.00 81.25 86 LYS A CA 1
ATOM 699 C C . LYS A 1 86 ? 3.905 11.542 14.799 1.00 81.25 86 LYS A C 1
ATOM 701 O O . LYS A 1 86 ? 3.192 10.548 14.844 1.00 81.25 86 LYS A O 1
ATOM 706 N N . LEU A 1 87 ? 5.184 11.522 15.183 1.00 80.56 87 LEU A N 1
ATOM 707 C CA . LEU A 1 87 ? 5.892 10.293 15.573 1.00 80.56 87 LEU A CA 1
ATOM 708 C C . LEU A 1 87 ? 5.297 9.597 16.805 1.00 80.56 87 LEU A C 1
ATOM 710 O O . LEU A 1 87 ? 5.350 8.376 16.889 1.00 80.56 87 LEU A O 1
ATOM 714 N N . LYS A 1 88 ? 4.727 10.353 17.749 1.00 82.31 88 LYS A N 1
ATOM 715 C CA . LYS A 1 88 ? 4.059 9.797 18.938 1.00 82.31 88 LYS A CA 1
ATOM 716 C C . LYS A 1 88 ? 2.610 9.432 18.641 1.00 82.31 88 LYS A C 1
ATOM 718 O O . LYS A 1 88 ? 2.106 8.433 19.139 1.00 82.31 88 LYS A O 1
ATOM 723 N N . ARG A 1 89 ? 1.950 10.241 17.810 1.00 84.06 89 ARG A N 1
ATOM 724 C CA . ARG A 1 89 ? 0.558 10.054 17.408 1.00 84.06 89 ARG A CA 1
ATOM 725 C C . ARG A 1 89 ? 0.353 8.780 16.599 1.00 84.06 89 ARG A C 1
ATOM 727 O O . ARG A 1 89 ? -0.649 8.117 16.804 1.00 84.06 89 ARG A O 1
ATOM 734 N N . MET A 1 90 ? 1.278 8.451 15.700 1.00 79.19 90 MET A N 1
ATOM 735 C CA . MET A 1 90 ? 1.170 7.293 14.808 1.00 79.19 90 MET A CA 1
ATOM 736 C C . MET A 1 90 ? 0.987 5.951 15.542 1.00 79.19 90 MET A C 1
ATOM 738 O O . MET A 1 90 ? -0.059 5.335 15.353 1.00 79.19 90 MET A O 1
ATOM 742 N N . PRO A 1 91 ? 1.913 5.501 16.415 1.00 81.00 91 PRO A N 1
ATOM 743 C CA . PRO A 1 91 ? 1.770 4.208 17.086 1.00 81.00 91 PRO A CA 1
ATOM 744 C C . PRO A 1 91 ? 0.536 4.158 17.995 1.00 81.00 91 PRO A C 1
ATOM 746 O O . PRO A 1 91 ? -0.156 3.147 18.045 1.00 81.00 91 PRO A O 1
ATOM 749 N N . VAL A 1 92 ? 0.216 5.263 18.678 1.00 84.00 92 VAL A N 1
ATOM 750 C CA . VAL A 1 92 ? -0.982 5.348 19.529 1.00 84.00 92 VAL A CA 1
ATOM 751 C C . VAL A 1 92 ? -2.264 5.353 18.689 1.00 84.00 92 VAL A C 1
ATOM 753 O O . VAL A 1 92 ? -3.260 4.761 19.093 1.00 84.00 92 VAL A O 1
ATOM 756 N N . GLY A 1 93 ? -2.238 5.988 17.516 1.00 84.88 93 GLY A N 1
ATOM 757 C CA . GLY A 1 93 ? -3.339 6.021 16.561 1.00 84.88 93 GLY A CA 1
ATOM 758 C C . GLY A 1 93 ? -3.722 4.622 16.097 1.00 84.88 93 GLY A C 1
ATOM 759 O O . GLY A 1 93 ? -4.885 4.261 16.231 1.00 84.88 93 GLY A O 1
ATOM 760 N N . SER A 1 94 ? -2.746 3.807 15.684 1.00 84.69 94 SER A N 1
ATOM 761 C CA . SER A 1 94 ? -2.996 2.422 15.255 1.00 84.69 94 SER A CA 1
ATOM 762 C C . SER A 1 94 ? -3.601 1.550 16.354 1.00 84.69 94 SER A C 1
ATOM 764 O O . SER A 1 94 ? -4.533 0.787 16.105 1.00 84.69 94 SER A O 1
ATOM 766 N N . LEU A 1 95 ? -3.166 1.725 17.608 1.00 87.00 95 LEU A N 1
ATOM 767 C CA . LEU A 1 95 ? -3.787 1.033 18.742 1.00 87.00 95 LEU A CA 1
ATOM 768 C C . LEU A 1 95 ? -5.268 1.404 18.898 1.00 87.00 95 LEU A C 1
ATOM 770 O O . LEU A 1 95 ? -6.100 0.522 19.097 1.00 87.00 95 LEU A O 1
ATOM 774 N N . VAL A 1 96 ? -5.605 2.694 18.797 1.00 88.12 96 VAL A N 1
ATOM 775 C CA . VAL A 1 96 ? -6.993 3.174 18.911 1.00 88.12 96 VAL A CA 1
ATOM 776 C C . VAL A 1 96 ? -7.852 2.684 17.741 1.00 88.12 96 VAL A C 1
ATOM 778 O O . VAL A 1 96 ? -9.007 2.306 17.965 1.00 88.12 96 VAL A O 1
ATOM 781 N N . SER A 1 97 ? -7.307 2.651 16.521 1.00 86.69 97 SER A N 1
ATOM 782 C CA . SER A 1 97 ? -7.989 2.116 15.334 1.00 86.69 97 SER A CA 1
ATOM 783 C C . SER A 1 97 ? -8.352 0.647 15.493 1.00 86.69 97 SER A C 1
ATOM 785 O O . SER A 1 97 ? -9.484 0.268 15.199 1.00 86.69 97 SER A O 1
ATOM 787 N N . MET A 1 98 ? -7.427 -0.165 16.012 1.00 86.81 98 MET A N 1
ATOM 788 C CA . MET A 1 98 ? -7.678 -1.580 16.280 1.00 86.81 98 MET A CA 1
ATOM 789 C C . MET A 1 98 ? -8.703 -1.764 17.395 1.00 86.81 98 MET A C 1
ATOM 791 O O . MET A 1 98 ? -9.695 -2.473 17.222 1.00 86.81 98 MET A O 1
ATOM 795 N N . HIS A 1 99 ? -8.475 -1.138 18.553 1.00 87.19 99 HIS A N 1
ATOM 796 C CA . HIS A 1 99 ? -9.405 -1.223 19.669 1.00 87.19 99 HIS A CA 1
ATOM 797 C C . HIS A 1 99 ? -9.184 -0.096 20.697 1.00 87.19 99 HIS A C 1
ATOM 799 O O . HIS A 1 99 ? -8.073 0.068 21.209 1.00 87.19 99 HIS A O 1
ATOM 805 N N . PRO A 1 100 ? -10.239 0.636 21.110 1.00 82.12 100 PRO A N 1
ATOM 806 C CA . PRO A 1 100 ? -10.102 1.809 21.979 1.00 82.12 100 PRO A CA 1
ATOM 807 C C . PRO A 1 100 ? -9.439 1.549 23.346 1.00 82.12 100 PRO A C 1
ATOM 809 O O . PRO A 1 100 ? -8.945 2.486 23.968 1.00 82.12 100 PRO A O 1
ATOM 812 N N . GLU A 1 101 ? -9.395 0.305 23.832 1.00 83.38 101 GLU A N 1
ATOM 813 C CA . GLU A 1 101 ? -8.768 -0.034 25.125 1.00 83.38 101 GLU A CA 1
ATOM 814 C C . GLU A 1 101 ? -7.269 -0.337 25.039 1.00 83.38 101 GLU A C 1
ATOM 816 O O . GLU A 1 101 ? -6.583 -0.321 26.061 1.00 83.38 101 GLU A O 1
ATOM 821 N N . LEU A 1 102 ? -6.727 -0.552 23.837 1.00 84.12 102 LEU A N 1
ATOM 822 C CA . LEU A 1 102 ? -5.302 -0.854 23.667 1.00 84.12 102 LEU A CA 1
ATOM 823 C C . LEU A 1 102 ? -4.412 0.338 24.031 1.00 84.12 102 LEU A C 1
ATOM 825 O O . LEU A 1 102 ? -3.311 0.149 24.547 1.00 84.12 102 LEU A O 1
ATOM 829 N N . LYS A 1 103 ? -4.910 1.566 23.849 1.00 80.88 103 LYS A N 1
ATOM 830 C CA . LYS A 1 103 ? -4.222 2.781 24.299 1.00 80.88 103 LYS A CA 1
ATOM 831 C C . LYS A 1 103 ? -3.983 2.766 25.810 1.00 80.88 103 LYS A C 1
ATOM 833 O O . LYS A 1 103 ? -2.859 2.974 26.255 1.00 80.88 103 LYS A O 1
ATOM 838 N N . TYR A 1 104 ? -5.019 2.452 26.587 1.00 79.56 104 TYR A N 1
ATOM 839 C CA . TYR A 1 104 ? -4.912 2.363 28.043 1.00 79.56 104 TYR A CA 1
ATOM 840 C C . TYR A 1 104 ? -3.901 1.293 28.472 1.00 79.56 104 TYR A C 1
ATOM 842 O O . TYR A 1 104 ? -3.125 1.510 29.399 1.00 79.56 104 TYR A O 1
ATOM 850 N N . LEU A 1 105 ? -3.867 0.151 27.779 1.00 79.12 105 LEU A N 1
ATOM 851 C CA . LEU A 1 105 ? -2.897 -0.907 28.066 1.00 79.12 105 LEU A CA 1
ATOM 852 C C . LEU A 1 105 ? -1.457 -0.470 27.771 1.00 79.12 105 LEU A C 1
ATOM 854 O O . LEU A 1 105 ? -0.576 -0.734 28.588 1.00 79.12 105 LEU A O 1
ATOM 858 N N . SER A 1 106 ? -1.232 0.245 26.665 1.00 79.69 106 SER A N 1
ATOM 859 C CA . SER A 1 106 ? 0.083 0.803 26.329 1.00 79.69 106 SER A CA 1
ATOM 860 C C . SER A 1 106 ? 0.569 1.834 27.352 1.00 79.69 106 SER A C 1
ATOM 862 O O . SER A 1 106 ? 1.770 1.930 27.590 1.00 79.69 106 SER A O 1
ATOM 864 N N . GLU A 1 107 ? -0.336 2.618 27.941 1.00 80.06 107 GLU A N 1
ATOM 865 C CA . GLU A 1 107 ? -0.007 3.617 28.966 1.00 80.06 107 GLU A CA 1
ATOM 866 C C . GLU A 1 107 ? 0.198 2.983 30.350 1.00 80.06 107 GLU A C 1
ATOM 868 O O . GLU A 1 107 ? 1.050 3.426 31.117 1.00 80.06 107 GLU A O 1
ATOM 873 N N . LYS A 1 108 ? -0.569 1.933 30.673 1.00 78.06 108 LYS A N 1
ATOM 874 C CA . LYS A 1 108 ? -0.494 1.211 31.952 1.00 78.06 108 LYS A CA 1
ATOM 875 C C . LYS A 1 108 ? 0.751 0.333 32.063 1.00 78.06 108 LYS A C 1
ATOM 877 O O . LYS A 1 108 ? 1.292 0.182 33.156 1.00 78.06 108 LYS A O 1
ATOM 882 N N . TYR A 1 109 ? 1.193 -0.237 30.947 1.00 71.19 109 TYR A N 1
ATOM 883 C CA . TYR A 1 109 ? 2.397 -1.057 30.856 1.00 71.19 109 TYR A CA 1
ATOM 884 C C . TYR A 1 109 ? 3.356 -0.435 29.836 1.00 71.19 109 TYR A C 1
ATOM 886 O O . TYR A 1 109 ? 3.526 -0.985 28.745 1.00 71.19 109 TYR A O 1
ATOM 894 N N . PRO A 1 110 ? 3.982 0.715 30.154 1.00 62.09 110 PRO A N 1
ATOM 895 C CA . PRO A 1 110 ? 5.030 1.242 29.302 1.00 62.09 110 PRO A CA 1
ATOM 896 C C . PRO A 1 110 ? 6.129 0.184 29.254 1.00 62.09 110 PRO A C 1
ATOM 898 O O . PRO A 1 110 ? 6.575 -0.292 30.298 1.00 62.09 110 PRO A O 1
ATOM 901 N N . SER A 1 111 ? 6.532 -0.221 28.053 1.00 56.06 111 SER A N 1
ATOM 902 C CA . SER A 1 111 ? 7.628 -1.162 27.855 1.00 56.06 111 SER A CA 1
ATOM 903 C C . SER A 1 111 ? 8.914 -0.549 28.415 1.00 56.06 111 SER A C 1
ATOM 905 O O . SER A 1 111 ? 9.639 0.157 27.717 1.00 56.06 111 SER A O 1
ATOM 907 N N . THR A 1 112 ? 9.177 -0.770 29.701 1.00 43.66 112 THR A N 1
ATOM 908 C CA . THR A 1 112 ? 10.478 -0.541 30.309 1.00 43.66 112 THR A CA 1
ATOM 909 C C . THR A 1 112 ? 11.423 -1.546 29.670 1.00 43.66 112 THR A C 1
ATOM 911 O O . THR A 1 112 ? 11.178 -2.749 29.696 1.00 43.66 112 THR A O 1
ATOM 914 N N . GLU A 1 113 ? 12.518 -1.067 29.082 1.00 47.00 113 GLU A N 1
ATOM 915 C CA . GLU A 1 113 ? 13.525 -1.882 28.382 1.00 47.00 113 GLU A CA 1
ATOM 916 C C . GLU A 1 113 ? 14.162 -3.000 29.238 1.00 47.00 113 GLU A C 1
ATOM 918 O O . GLU A 1 113 ? 15.026 -3.729 28.758 1.00 47.00 113 GLU A O 1
ATOM 923 N N . LYS A 1 114 ? 13.757 -3.179 30.499 1.00 42.50 114 LYS A N 1
ATOM 924 C CA . LYS A 1 114 ? 14.196 -4.265 31.375 1.00 42.50 114 LYS A CA 1
ATOM 925 C C . LYS A 1 114 ? 13.101 -4.642 32.375 1.00 42.50 114 LYS A C 1
ATOM 927 O O . LYS A 1 114 ? 13.124 -4.149 33.496 1.00 42.50 114 LYS A O 1
ATOM 932 N N . ALA A 1 115 ? 12.192 -5.543 32.014 1.00 33.06 115 ALA A N 1
ATOM 933 C CA . ALA A 1 115 ? 11.566 -6.462 32.971 1.00 33.06 115 ALA A CA 1
ATOM 934 C C . ALA A 1 115 ? 10.769 -7.558 32.255 1.00 33.06 115 ALA A C 1
ATOM 936 O O . ALA A 1 115 ? 9.881 -7.264 31.467 1.00 33.06 115 ALA A O 1
ATOM 937 N N . ALA A 1 116 ? 11.115 -8.798 32.611 1.00 30.97 116 ALA A N 1
ATOM 938 C CA . ALA A 1 116 ? 10.326 -10.025 32.545 1.00 30.97 116 ALA A CA 1
ATOM 939 C C . ALA A 1 116 ? 9.579 -10.284 31.231 1.00 30.97 116 ALA A C 1
ATOM 941 O O . ALA A 1 116 ? 8.519 -9.728 30.962 1.00 30.97 116 ALA A O 1
ATOM 942 N N . GLY A 1 117 ? 10.135 -11.211 30.448 1.00 30.02 117 GLY A N 1
ATOM 943 C CA . GLY A 1 117 ? 9.501 -11.726 29.252 1.00 30.02 117 GLY A CA 1
ATOM 944 C C . GLY A 1 117 ? 8.027 -12.038 29.484 1.00 30.02 117 GLY A C 1
ATOM 945 O O . GLY A 1 117 ? 7.678 -12.995 30.170 1.00 30.02 117 GLY A O 1
ATOM 946 N N . PHE A 1 118 ? 7.177 -11.316 28.761 1.00 29.69 118 PHE A N 1
ATOM 947 C CA . PHE A 1 118 ? 6.225 -12.042 27.949 1.00 29.69 118 PHE A CA 1
ATOM 948 C C . PHE A 1 118 ? 7.070 -12.962 27.079 1.00 29.69 118 PHE A C 1
ATOM 950 O O . PHE A 1 118 ? 7.586 -12.559 26.037 1.00 29.69 118 PHE A O 1
ATOM 957 N N . GLN A 1 119 ? 7.270 -14.199 27.544 1.00 27.72 119 GLN A N 1
ATOM 958 C CA . GLN A 1 119 ? 7.377 -15.264 26.576 1.00 27.72 119 GLN A CA 1
ATOM 959 C C . GLN A 1 119 ? 6.146 -15.051 25.685 1.00 27.72 119 GLN A C 1
ATOM 961 O O . GLN A 1 119 ? 5.022 -15.036 26.203 1.00 27.72 119 GLN A O 1
ATOM 966 N N . PRO A 1 120 ? 6.311 -14.864 24.361 1.00 31.77 120 PRO A N 1
ATOM 967 C CA . PRO A 1 120 ? 5.270 -15.356 23.479 1.00 31.77 120 PRO A CA 1
ATOM 968 C C . PRO A 1 120 ? 4.940 -16.741 24.025 1.00 31.77 120 PRO A C 1
ATOM 970 O O . PRO A 1 120 ? 5.858 -17.439 24.467 1.00 31.77 120 PRO A O 1
ATOM 973 N N . ILE A 1 121 ? 3.683 -17.156 24.040 1.00 32.16 121 ILE A N 1
ATOM 974 C CA . ILE A 1 121 ? 3.429 -18.587 24.141 1.00 32.16 121 ILE A CA 1
ATOM 975 C C . ILE A 1 121 ? 4.041 -19.162 22.855 1.00 32.16 121 ILE A C 1
ATOM 977 O O . ILE A 1 121 ? 3.372 -19.301 21.842 1.00 32.16 121 ILE A O 1
ATOM 981 N N . SER A 1 122 ? 5.363 -19.354 22.846 1.00 37.09 122 SER A N 1
ATOM 982 C CA . SER A 1 122 ? 6.058 -20.257 21.976 1.00 37.09 122 SER A CA 1
ATOM 983 C C . SER A 1 122 ? 5.441 -21.570 22.397 1.00 37.09 122 SER A C 1
ATOM 985 O O . SER A 1 122 ? 5.628 -21.960 23.558 1.00 37.09 122 SER A O 1
ATOM 987 N N . PRO A 1 123 ? 4.648 -22.200 21.523 1.00 35.38 123 PRO A N 1
ATOM 988 C CA . PRO A 1 123 ? 4.204 -23.547 21.794 1.00 35.38 123 PRO A CA 1
ATOM 989 C C . PRO A 1 123 ? 5.447 -24.346 22.203 1.00 35.38 123 PRO A C 1
ATOM 991 O O . PRO A 1 123 ? 6.535 -24.113 21.660 1.00 35.38 123 PRO A O 1
ATOM 994 N N . SER A 1 124 ? 5.348 -25.198 23.222 1.00 32.44 124 SER A N 1
ATOM 995 C CA . SER A 1 124 ? 6.473 -26.066 23.569 1.00 32.44 124 SER A CA 1
ATOM 996 C C . SER A 1 124 ? 6.902 -26.831 22.302 1.00 32.44 124 SER A C 1
ATOM 998 O O . SER A 1 124 ? 6.095 -26.999 21.384 1.00 32.44 124 SER A O 1
ATOM 1000 N N . PRO A 1 125 ? 8.156 -27.301 22.181 1.00 44.25 125 PRO A N 1
ATOM 1001 C CA . PRO A 1 125 ? 8.585 -28.119 21.035 1.00 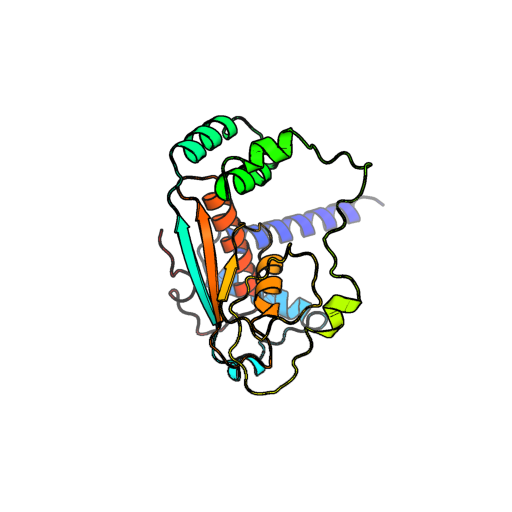44.25 125 PRO A CA 1
ATOM 1002 C C . PRO A 1 125 ? 7.636 -29.297 20.744 1.00 44.25 125 PRO A C 1
ATOM 1004 O O . PRO A 1 125 ? 7.535 -29.763 19.615 1.00 44.25 125 PRO A O 1
ATOM 1007 N N . GLU A 1 126 ? 6.886 -29.710 21.763 1.00 39.31 126 GLU A N 1
ATOM 1008 C CA . GLU A 1 126 ? 5.841 -30.728 21.757 1.00 39.31 126 GLU A CA 1
ATOM 1009 C C . GLU A 1 126 ? 4.601 -30.321 20.935 1.00 39.31 126 GLU A C 1
ATOM 1011 O O . GLU A 1 126 ? 3.950 -31.177 20.354 1.00 39.31 126 GLU A O 1
ATOM 1016 N N . THR A 1 127 ? 4.300 -29.024 20.794 1.00 39.75 127 THR A N 1
ATOM 1017 C CA . THR A 1 127 ? 3.205 -28.514 19.943 1.00 39.75 127 THR A CA 1
ATOM 1018 C C . THR A 1 127 ? 3.640 -28.256 18.493 1.00 39.75 127 THR A C 1
ATOM 1020 O O . THR A 1 127 ? 2.803 -28.195 17.595 1.00 39.75 127 THR A O 1
ATOM 1023 N N . TYR A 1 128 ? 4.946 -28.121 18.229 1.00 37.91 128 TYR A N 1
ATOM 1024 C CA . TYR A 1 128 ? 5.477 -28.030 16.858 1.00 37.91 128 TYR A CA 1
ATOM 1025 C C . TYR A 1 128 ? 5.456 -29.381 16.125 1.00 37.91 128 TYR A C 1
ATOM 1027 O O . TYR A 1 128 ? 5.577 -29.404 14.901 1.00 37.91 128 TYR A O 1
ATOM 1035 N N . GLY A 1 129 ? 5.262 -30.486 16.855 1.00 32.72 129 GLY A N 1
ATOM 1036 C CA . GLY A 1 129 ? 5.106 -31.832 16.301 1.00 32.72 129 GLY A CA 1
ATOM 1037 C C . GLY A 1 129 ? 3.780 -32.080 15.573 1.00 32.72 129 GLY A C 1
ATOM 1038 O O . GLY A 1 129 ? 3.707 -33.028 14.802 1.00 32.72 129 GLY A O 1
ATOM 1039 N N . GLU A 1 130 ? 2.764 -31.224 15.747 1.00 39.03 130 GLU A N 1
ATOM 1040 C CA . GLU A 1 130 ? 1.430 -31.421 15.142 1.00 39.03 130 GLU A CA 1
ATOM 1041 C C . GLU A 1 130 ? 1.045 -30.372 14.085 1.00 39.03 130 GLU A C 1
ATOM 1043 O O . GLU A 1 130 ? 0.008 -30.495 13.441 1.00 39.03 130 GLU A O 1
ATOM 1048 N N . ILE A 1 131 ? 1.898 -29.375 13.812 1.00 41.09 131 ILE A N 1
ATOM 1049 C CA . ILE A 1 131 ? 1.748 -28.494 12.630 1.00 41.09 131 ILE A CA 1
ATOM 1050 C C . ILE A 1 131 ? 2.598 -29.030 11.461 1.00 41.09 131 ILE A C 1
ATOM 1052 O O . ILE A 1 131 ? 3.094 -28.292 10.609 1.00 41.09 131 ILE A O 1
ATOM 1056 N N . GLY A 1 132 ? 2.801 -30.348 11.436 1.00 29.64 132 GLY A N 1
ATOM 1057 C CA . GLY A 1 132 ? 3.172 -31.076 10.237 1.00 29.64 132 GLY A CA 1
ATOM 1058 C C . GLY A 1 132 ? 1.923 -31.271 9.389 1.00 29.64 132 GLY A C 1
ATOM 1059 O O . GLY A 1 132 ? 0.874 -31.659 9.893 1.00 29.64 132 GLY A O 1
ATOM 1060 N N . CYS A 1 133 ? 2.025 -30.997 8.091 1.00 36.22 133 CYS A N 1
ATOM 1061 C CA . CYS A 1 133 ? 1.030 -31.434 7.122 1.00 36.22 133 CYS A CA 1
ATOM 1062 C C . CYS A 1 133 ? 1.019 -32.973 7.079 1.00 36.22 133 CYS A C 1
ATOM 1064 O O . CYS A 1 133 ? 1.593 -33.565 6.166 1.00 36.22 133 CYS A O 1
ATOM 1066 N N . GLU A 1 134 ? 0.390 -33.634 8.051 1.00 31.27 134 GLU A N 1
ATOM 1067 C CA . GLU A 1 134 ? -0.018 -35.021 7.886 1.00 31.27 134 GLU A CA 1
ATOM 1068 C C . GLU A 1 134 ? -1.165 -35.026 6.880 1.00 31.27 134 GLU A C 1
ATOM 1070 O O . GLU A 1 134 ? -2.306 -34.646 7.150 1.00 31.27 134 GLU A O 1
ATOM 1075 N N . GLY A 1 135 ? -0.824 -35.393 5.647 1.00 44.09 135 GLY A N 1
ATOM 1076 C CA . GLY A 1 135 ? -1.820 -35.751 4.662 1.00 44.09 135 GLY A CA 1
ATOM 1077 C C . GLY A 1 135 ? -2.584 -36.954 5.185 1.00 44.09 135 GLY A C 1
ATOM 1078 O O . GLY A 1 135 ? -2.011 -38.032 5.223 1.00 44.09 135 GLY A O 1
ATOM 1079 N N . ASN A 1 136 ? -3.839 -36.746 5.586 1.00 32.03 136 ASN A N 1
ATOM 1080 C CA . ASN A 1 136 ? -4.948 -37.690 5.461 1.00 32.03 136 ASN A CA 1
ATOM 1081 C C . ASN A 1 136 ? -6.279 -36.986 5.796 1.00 32.03 136 ASN A C 1
ATOM 1083 O O . ASN A 1 136 ? -6.634 -36.791 6.950 1.00 32.03 136 ASN A O 1
ATOM 1087 N N . GLY A 1 137 ? -7.0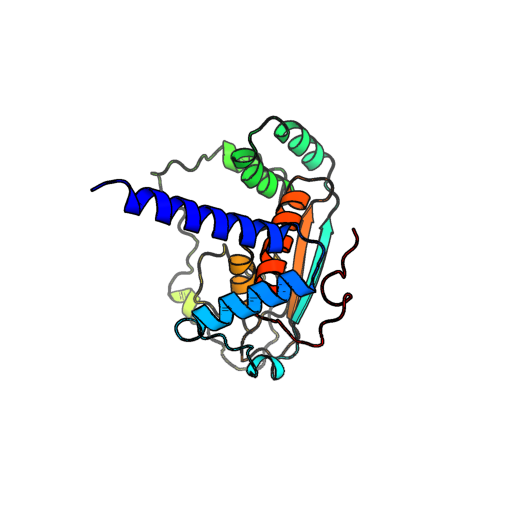27 -36.615 4.753 1.00 36.03 137 GLY A N 1
ATOM 1088 C CA . GLY A 1 137 ? -8.491 -36.747 4.716 1.00 36.03 137 GLY A CA 1
ATOM 1089 C C . GLY A 1 137 ? -9.394 -36.038 5.737 1.00 36.03 137 GLY A C 1
ATOM 1090 O O . GLY A 1 137 ? -10.553 -36.434 5.811 1.00 36.03 137 GLY A O 1
ATOM 1091 N N . LEU A 1 138 ? -8.960 -35.022 6.488 1.00 31.36 138 LEU A N 1
ATOM 1092 C CA . LEU A 1 138 ? -9.838 -34.310 7.432 1.00 31.36 138 LEU A CA 1
ATOM 1093 C C . LEU A 1 138 ? -9.907 -32.804 7.143 1.00 31.36 138 LEU A C 1
ATOM 1095 O O . LEU A 1 138 ? -8.910 -32.173 6.794 1.00 31.36 138 LEU A O 1
ATOM 1099 N N . GLU A 1 139 ? -11.123 -32.257 7.235 1.00 36.66 139 GLU A N 1
ATOM 1100 C CA . GLU A 1 139 ? -11.479 -30.864 6.941 1.00 36.66 139 GLU A CA 1
ATOM 1101 C C . GLU A 1 139 ? -10.505 -29.850 7.570 1.00 36.66 139 GLU A C 1
ATOM 1103 O O . GLU A 1 139 ? -10.149 -29.988 8.745 1.00 36.66 139 GLU A O 1
ATOM 1108 N N . PRO A 1 140 ? -10.110 -28.784 6.844 1.00 38.06 140 PRO A N 1
ATOM 1109 C CA . PRO A 1 140 ? -9.276 -27.747 7.423 1.00 38.06 140 PRO A CA 1
ATOM 1110 C C . PRO A 1 140 ? -10.079 -27.006 8.493 1.00 38.06 140 PRO A C 1
ATOM 1112 O O . PRO A 1 140 ? -10.981 -26.230 8.175 1.00 38.06 140 PRO A O 1
ATOM 1115 N N . ARG A 1 141 ? -9.733 -27.217 9.769 1.00 41.03 141 ARG A N 1
ATOM 1116 C CA . ARG A 1 141 ? -10.201 -26.352 10.856 1.00 41.03 141 ARG A CA 1
ATOM 1117 C C . ARG A 1 141 ? -9.726 -24.934 10.556 1.00 41.03 141 ARG A C 1
ATOM 1119 O O . ARG A 1 141 ? -8.530 -24.676 10.448 1.00 41.03 141 ARG A O 1
ATOM 1126 N N . GLN A 1 142 ? -10.685 -24.038 10.365 1.00 39.56 142 GLN A N 1
ATOM 1127 C CA . GLN A 1 142 ? -10.470 -22.624 10.093 1.00 39.56 142 GLN A CA 1
ATOM 1128 C C . GLN A 1 142 ? -9.815 -21.985 11.330 1.00 39.56 142 GLN A C 1
ATOM 1130 O O . GLN A 1 142 ? -10.498 -21.674 12.299 1.00 39.56 142 GLN A O 1
ATOM 1135 N N . GLY A 1 143 ? -8.484 -21.896 11.342 1.00 46.22 143 GLY A N 1
ATOM 1136 C CA . GLY A 1 143 ? -7.710 -21.278 12.417 1.00 46.22 143 GLY A CA 1
ATOM 1137 C C . GLY A 1 143 ? -7.152 -19.929 11.978 1.00 46.22 143 GLY A C 1
ATOM 1138 O O . GLY A 1 143 ? -6.574 -19.827 10.894 1.00 46.22 143 GLY A O 1
ATOM 1139 N N . ASP A 1 144 ? -7.314 -18.909 12.818 1.00 47.03 144 ASP A N 1
ATOM 1140 C CA . ASP A 1 144 ? -6.738 -17.583 12.596 1.00 47.03 144 ASP A CA 1
ATOM 1141 C C . ASP A 1 144 ? -5.276 -17.563 13.070 1.00 47.03 144 ASP A C 1
ATOM 1143 O O . ASP A 1 144 ? -4.962 -18.007 14.175 1.00 47.03 144 ASP A O 1
ATOM 1147 N N . PHE A 1 145 ? -4.367 -17.060 12.229 1.00 48.75 145 PHE A N 1
ATOM 1148 C CA . PHE A 1 145 ? -2.940 -16.948 12.547 1.00 48.75 145 PHE A CA 1
ATOM 1149 C C . PHE A 1 145 ? -2.520 -15.477 12.611 1.00 48.75 145 PHE A C 1
ATOM 1151 O O . PHE A 1 145 ? -2.597 -14.763 11.609 1.00 48.75 145 PHE A O 1
ATOM 1158 N N . CYS A 1 146 ? -2.037 -15.040 13.776 1.00 52.72 146 CYS A N 1
ATOM 1159 C CA . CYS A 1 146 ? -1.529 -13.686 13.994 1.00 52.72 146 CYS A CA 1
ATOM 1160 C C . CYS A 1 146 ? 0.001 -13.664 13.866 1.00 52.72 146 CYS A C 1
ATOM 1162 O O . CYS A 1 146 ? 0.702 -14.327 14.629 1.00 52.72 146 CYS A O 1
ATOM 1164 N N . ASP A 1 147 ? 0.526 -12.872 12.929 1.00 58.19 147 ASP A N 1
ATOM 1165 C CA . ASP A 1 147 ? 1.963 -12.635 12.770 1.00 58.19 147 ASP A CA 1
ATOM 1166 C C . ASP A 1 147 ? 2.303 -11.171 13.051 1.00 58.19 147 ASP A C 1
ATOM 1168 O O . ASP A 1 147 ? 1.781 -10.268 12.405 1.00 58.19 147 ASP A O 1
ATOM 1172 N N . ASN A 1 148 ? 3.251 -10.936 13.957 1.00 55.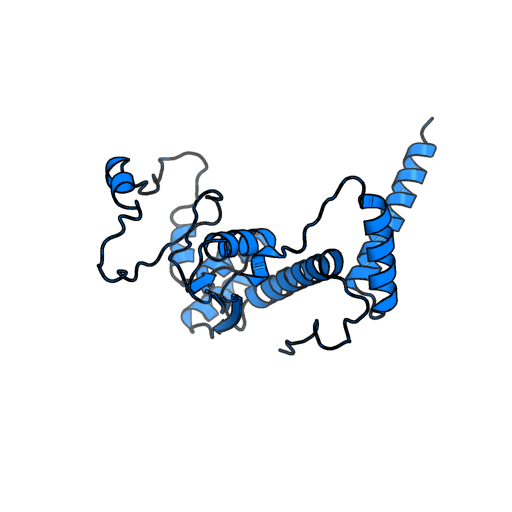56 148 ASN A N 1
ATOM 1173 C CA . ASN A 1 148 ? 3.720 -9.592 14.313 1.00 55.56 148 ASN A CA 1
ATOM 1174 C C . ASN A 1 148 ? 4.776 -9.045 13.325 1.00 55.56 148 ASN A C 1
ATOM 1176 O O . ASN A 1 148 ? 5.597 -8.209 13.692 1.00 55.56 148 ASN A O 1
ATOM 1180 N N . GLY A 1 149 ? 4.848 -9.571 12.095 1.00 50.09 149 GLY A N 1
ATOM 1181 C CA . GLY A 1 149 ? 5.766 -9.111 11.043 1.00 50.09 149 GLY A CA 1
ATOM 1182 C C . GLY A 1 149 ? 7.257 -9.431 11.250 1.00 50.09 149 GLY A C 1
ATOM 1183 O O . GLY A 1 149 ? 8.064 -9.120 10.378 1.00 50.09 149 GLY A O 1
ATOM 1184 N N . LEU A 1 150 ? 7.637 -10.076 12.360 1.00 51.41 150 LEU A N 1
ATOM 1185 C CA . LEU A 1 150 ? 9.038 -10.332 12.745 1.00 51.41 150 LEU A CA 1
ATOM 1186 C C . LEU A 1 150 ? 9.557 -11.743 12.394 1.00 51.41 150 LEU A C 1
ATOM 1188 O O . LEU A 1 150 ? 10.760 -11.984 12.453 1.00 51.41 150 LEU A O 1
ATOM 1192 N N . TRP A 1 151 ? 8.692 -12.679 11.985 1.00 49.03 151 TRP A N 1
ATOM 1193 C CA . TRP A 1 151 ? 9.047 -14.099 11.812 1.00 49.03 151 TRP A CA 1
ATOM 1194 C C . TRP A 1 151 ? 9.166 -14.538 10.344 1.00 49.03 151 TRP A C 1
ATOM 1196 O O . TRP A 1 151 ? 8.438 -15.407 9.874 1.00 49.03 151 TRP A O 1
ATOM 1206 N N . GLY A 1 152 ? 10.110 -13.967 9.592 1.00 51.34 152 GLY A N 1
ATOM 1207 C CA . GLY A 1 152 ? 10.259 -14.142 8.133 1.00 51.34 152 GLY A CA 1
ATOM 1208 C C . GLY A 1 152 ? 10.550 -15.554 7.576 1.00 51.34 152 GLY A C 1
ATOM 1209 O O . GLY A 1 152 ? 10.991 -15.651 6.436 1.00 51.34 152 GLY A O 1
ATOM 1210 N N . ARG A 1 153 ? 10.344 -16.646 8.328 1.00 58.62 153 ARG A N 1
ATOM 1211 C CA . ARG A 1 153 ? 10.692 -18.021 7.906 1.00 58.62 153 ARG A CA 1
ATOM 1212 C C . ARG A 1 153 ? 9.494 -18.970 7.719 1.00 58.62 153 ARG A C 1
ATOM 1214 O O . ARG A 1 153 ? 9.669 -20.043 7.152 1.00 58.62 153 ARG A O 1
ATOM 1221 N N . HIS A 1 154 ? 8.290 -18.612 8.164 1.00 69.44 154 HIS A N 1
ATOM 1222 C CA . HIS A 1 154 ? 7.150 -19.540 8.157 1.00 69.44 154 HIS A CA 1
ATOM 1223 C C . HIS A 1 154 ? 6.343 -19.447 6.854 1.00 69.44 154 HIS A C 1
ATOM 1225 O O . HIS A 1 154 ? 5.977 -18.354 6.423 1.00 69.44 154 HIS A O 1
ATOM 1231 N N . SER A 1 155 ? 6.052 -20.601 6.244 1.00 79.38 155 SER A N 1
ATOM 1232 C CA . SER A 1 155 ? 5.222 -20.711 5.037 1.00 79.38 155 SER A CA 1
ATOM 1233 C C . SER A 1 155 ? 3.785 -21.055 5.429 1.00 79.38 155 SER A C 1
ATOM 1235 O O . SER A 1 155 ? 3.545 -22.087 6.047 1.00 79.38 155 SER A O 1
ATOM 1237 N N . LEU A 1 156 ? 2.826 -20.215 5.047 1.00 84.69 156 LEU A N 1
ATOM 1238 C CA . LEU A 1 156 ? 1.406 -20.312 5.409 1.00 84.69 156 LEU A CA 1
ATOM 1239 C C . LEU A 1 156 ? 0.549 -20.665 4.186 1.00 84.69 156 LEU A C 1
ATOM 1241 O O . LEU A 1 156 ? -0.485 -20.061 3.926 1.00 84.69 156 LEU A O 1
ATOM 1245 N N . VAL A 1 157 ? 0.992 -21.653 3.411 1.00 82.38 157 VAL A N 1
ATOM 1246 C CA . VAL A 1 157 ? 0.405 -22.012 2.105 1.00 82.38 157 VAL A CA 1
ATOM 1247 C C . VAL A 1 157 ? -1.024 -22.572 2.227 1.00 82.38 157 VAL A C 1
ATOM 1249 O O . VAL A 1 157 ? -1.782 -22.573 1.264 1.00 82.38 157 VAL A O 1
ATOM 1252 N N . GLY A 1 158 ? -1.431 -23.009 3.424 1.00 83.38 158 GLY A N 1
ATOM 1253 C CA . GLY A 1 158 ? -2.817 -23.390 3.715 1.00 83.38 158 GLY A CA 1
ATOM 1254 C C . GLY A 1 158 ? -3.780 -22.204 3.867 1.00 83.38 158 GLY A C 1
ATOM 1255 O O . GLY A 1 158 ? -4.992 -22.392 3.764 1.00 83.38 158 GLY A O 1
ATOM 1256 N N . ALA A 1 159 ? -3.272 -20.988 4.089 1.00 87.06 159 ALA A N 1
ATOM 1257 C CA . ALA A 1 159 ? -4.096 -19.798 4.260 1.00 87.06 159 ALA A CA 1
ATOM 1258 C C . ALA A 1 159 ? -4.531 -19.234 2.901 1.00 87.06 159 ALA A C 1
ATOM 1260 O O . ALA A 1 159 ? -3.708 -19.006 2.018 1.00 87.06 159 ALA A O 1
ATOM 1261 N N . SER A 1 160 ? -5.829 -18.969 2.742 1.00 88.25 160 SER A N 1
ATOM 1262 C CA . SER A 1 160 ? -6.393 -18.341 1.536 1.00 88.25 160 SER A CA 1
ATOM 1263 C C . SER A 1 160 ? -6.856 -16.900 1.761 1.00 88.25 160 SER A C 1
ATOM 1265 O O . SER A 1 160 ? -7.265 -16.226 0.817 1.00 88.25 160 SER A O 1
ATOM 1267 N N . ARG A 1 161 ? -6.851 -16.424 3.009 1.00 91.44 161 ARG A N 1
ATOM 1268 C CA . ARG A 1 161 ? -7.264 -15.069 3.388 1.00 91.44 161 ARG A CA 1
ATOM 1269 C C . ARG A 1 161 ? -6.208 -14.464 4.301 1.00 91.44 161 ARG A C 1
ATOM 1271 O O . ARG A 1 161 ? -5.787 -15.116 5.249 1.00 91.44 161 ARG A O 1
ATOM 1278 N N . VAL A 1 162 ? -5.794 -13.237 4.007 1.00 90.31 162 VAL A N 1
ATOM 1279 C CA . VAL A 1 162 ? -4.818 -12.476 4.793 1.00 90.31 162 VAL A CA 1
ATOM 1280 C C . VAL A 1 162 ? -5.467 -11.161 5.197 1.00 90.31 162 VAL A C 1
ATOM 1282 O O . VAL A 1 162 ? -5.927 -10.409 4.338 1.00 90.31 162 VAL A O 1
ATOM 1285 N N . LEU A 1 163 ? -5.509 -10.886 6.497 1.00 93.19 163 LEU A N 1
ATOM 1286 C CA . LEU A 1 163 ? -6.037 -9.643 7.047 1.00 93.19 163 LEU A CA 1
ATOM 1287 C C . LEU A 1 163 ? -4.877 -8.795 7.570 1.00 93.19 163 LEU A C 1
ATOM 1289 O O . LEU A 1 163 ? -4.108 -9.244 8.415 1.00 93.19 163 LEU A O 1
ATOM 1293 N N . ILE A 1 164 ? -4.750 -7.575 7.061 1.00 90.69 164 ILE A N 1
ATOM 1294 C CA . ILE A 1 164 ? -3.764 -6.593 7.509 1.00 90.69 164 ILE A CA 1
ATOM 1295 C C . ILE A 1 164 ? -4.528 -5.530 8.289 1.00 90.69 164 ILE A C 1
ATOM 1297 O O . ILE A 1 164 ? -5.260 -4.737 7.699 1.00 90.69 164 ILE A O 1
ATOM 1301 N N . MET A 1 165 ? -4.379 -5.569 9.611 1.00 88.44 165 MET A N 1
ATOM 1302 C CA . MET A 1 165 ? -5.071 -4.663 10.532 1.00 88.44 165 MET A CA 1
ATOM 1303 C C . MET A 1 165 ? -4.351 -3.319 10.682 1.00 88.44 165 MET A C 1
ATOM 1305 O O . MET A 1 165 ? -5.015 -2.309 10.868 1.00 88.44 165 MET A O 1
ATOM 1309 N N . ASP A 1 166 ? -3.020 -3.309 10.549 1.00 85.69 166 ASP A N 1
ATOM 1310 C CA . ASP A 1 166 ? -2.193 -2.114 10.730 1.00 85.69 166 ASP A CA 1
ATOM 1311 C C . ASP A 1 166 ? -1.672 -1.553 9.403 1.00 85.69 166 ASP A C 1
ATOM 1313 O O . ASP A 1 166 ? -1.169 -2.284 8.537 1.00 85.69 166 ASP A O 1
ATOM 1317 N N . VAL A 1 167 ? -1.692 -0.224 9.282 1.00 86.12 167 VAL A N 1
ATOM 1318 C CA . VAL A 1 167 ? -1.084 0.492 8.156 1.00 86.12 167 VAL A CA 1
ATOM 1319 C C . VAL A 1 167 ? 0.423 0.624 8.366 1.00 86.12 167 VAL A C 1
ATOM 1321 O O . VAL A 1 167 ? 0.915 1.481 9.097 1.00 86.12 167 VAL A O 1
ATOM 1324 N N . GLN A 1 168 ? 1.182 -0.215 7.664 1.00 86.25 168 GLN A N 1
ATOM 1325 C CA . GLN A 1 168 ? 2.638 -0.219 7.748 1.00 86.25 168 GLN A CA 1
ATOM 1326 C C . GLN A 1 168 ? 3.280 0.811 6.815 1.00 86.25 168 GLN A C 1
ATOM 1328 O O . GLN A 1 168 ? 3.086 0.777 5.605 1.00 86.25 168 GLN A O 1
ATOM 1333 N N . LEU A 1 169 ? 4.120 1.699 7.364 1.00 85.69 169 LEU A N 1
ATOM 1334 C CA . LEU A 1 169 ? 4.818 2.750 6.603 1.00 85.69 169 LEU A CA 1
ATOM 1335 C C . LEU A 1 169 ? 5.811 2.224 5.554 1.00 85.69 169 LEU A C 1
ATOM 1337 O O . LEU A 1 169 ? 6.233 2.985 4.672 1.00 85.69 169 LEU A O 1
ATOM 1341 N N . ASN A 1 170 ? 6.262 0.978 5.706 1.00 87.69 170 ASN A N 1
ATOM 1342 C CA . ASN A 1 170 ? 7.163 0.301 4.783 1.00 87.69 170 ASN A CA 1
ATOM 1343 C C . ASN A 1 170 ? 6.393 -0.807 4.041 1.00 87.69 170 ASN A C 1
ATOM 1345 O O . ASN A 1 170 ? 6.144 -1.856 4.642 1.00 87.69 170 ASN A O 1
ATOM 1349 N N . PRO A 1 171 ? 6.071 -0.629 2.744 1.00 88.75 171 PRO A N 1
ATOM 1350 C CA . PRO A 1 171 ? 5.269 -1.597 1.992 1.00 88.75 171 PRO A CA 1
ATOM 1351 C C . PRO A 1 171 ? 5.938 -2.974 1.888 1.00 88.75 171 PRO A C 1
ATOM 1353 O O . PRO A 1 171 ? 5.252 -3.989 1.765 1.00 88.75 171 PRO A O 1
ATOM 1356 N N . SER A 1 172 ? 7.271 -3.044 1.988 1.00 86.50 172 SER A N 1
ATOM 1357 C CA . SER A 1 172 ? 8.013 -4.307 1.945 1.00 86.50 172 SER A CA 1
ATOM 1358 C C . SER A 1 172 ? 7.634 -5.249 3.085 1.00 86.50 172 SER A C 1
ATOM 1360 O O . SER A 1 172 ? 7.576 -6.455 2.869 1.00 86.50 172 SER A O 1
ATOM 1362 N N . VAL A 1 173 ? 7.331 -4.716 4.274 1.00 87.38 173 VAL A N 1
ATOM 1363 C CA . VAL A 1 173 ? 6.901 -5.526 5.428 1.00 87.38 173 VAL A CA 1
ATOM 1364 C C . VAL A 1 173 ? 5.583 -6.222 5.102 1.00 87.38 173 VAL A C 1
ATOM 1366 O O . VAL A 1 173 ? 5.443 -7.433 5.255 1.00 87.38 173 VAL A O 1
ATOM 1369 N N . THR A 1 174 ? 4.635 -5.466 4.556 1.00 88.19 174 THR A N 1
ATOM 1370 C CA . THR A 1 174 ? 3.326 -5.983 4.172 1.00 88.19 174 THR A CA 1
ATOM 1371 C C . THR A 1 174 ? 3.416 -6.979 3.015 1.00 88.19 174 THR A C 1
ATOM 1373 O O . THR A 1 174 ? 2.781 -8.030 3.065 1.00 88.19 174 THR A O 1
ATOM 1376 N N . ARG A 1 175 ? 4.244 -6.710 1.995 1.00 87.56 175 ARG A N 1
ATOM 1377 C CA . ARG A 1 175 ? 4.474 -7.661 0.892 1.00 87.56 175 ARG A CA 1
ATOM 1378 C C . ARG A 1 175 ? 5.124 -8.959 1.367 1.00 87.56 175 ARG A C 1
ATOM 1380 O O . ARG A 1 175 ? 4.741 -10.027 0.900 1.00 87.56 175 ARG A O 1
ATOM 1387 N N . GLN A 1 176 ? 6.064 -8.892 2.311 1.00 87.00 176 GLN A N 1
ATOM 1388 C CA . GLN A 1 176 ? 6.675 -10.085 2.903 1.00 87.00 176 GLN A CA 1
ATOM 1389 C C . GLN A 1 176 ? 5.656 -10.920 3.681 1.00 87.00 176 GLN A C 1
ATOM 1391 O O . GLN A 1 176 ? 5.671 -12.143 3.562 1.00 87.00 176 GLN A O 1
ATOM 1396 N N . ALA A 1 177 ? 4.756 -10.280 4.433 1.00 86.06 177 ALA A N 1
ATOM 1397 C CA . ALA A 1 177 ? 3.675 -10.973 5.130 1.00 86.06 177 ALA A CA 1
ATOM 1398 C C . ALA A 1 177 ? 2.735 -11.694 4.146 1.00 86.06 177 ALA A C 1
ATOM 1400 O O . ALA A 1 177 ? 2.464 -12.882 4.315 1.00 86.06 177 ALA A O 1
ATOM 1401 N N . ILE A 1 178 ? 2.316 -11.023 3.064 1.00 87.88 178 ILE A N 1
ATOM 1402 C CA . ILE A 1 178 ? 1.495 -11.630 1.998 1.00 87.88 178 ILE A CA 1
ATOM 1403 C C . ILE A 1 178 ? 2.232 -12.803 1.339 1.00 87.88 178 ILE A C 1
ATOM 1405 O O . ILE A 1 178 ? 1.650 -13.871 1.145 1.00 87.88 178 ILE A O 1
ATOM 1409 N N . GLY A 1 179 ? 3.529 -12.644 1.063 1.00 87.06 179 GLY A N 1
ATOM 1410 C CA . GLY A 1 179 ? 4.383 -13.670 0.460 1.00 87.06 179 GLY A CA 1
ATOM 1411 C C . GLY A 1 179 ? 4.557 -14.942 1.299 1.00 87.06 179 GLY A C 1
ATOM 1412 O O . GLY A 1 179 ? 5.078 -15.933 0.792 1.00 87.06 179 GLY A O 1
ATOM 1413 N N . ARG A 1 180 ? 4.105 -14.967 2.562 1.00 85.56 180 ARG A N 1
ATOM 1414 C CA . ARG A 1 180 ? 4.041 -16.209 3.353 1.00 85.56 180 ARG A CA 1
ATOM 1415 C C . ARG A 1 180 ? 2.897 -17.118 2.915 1.00 85.56 180 ARG A C 1
ATOM 1417 O O . ARG A 1 180 ? 3.049 -18.336 2.975 1.00 85.56 180 ARG A O 1
ATOM 1424 N N . ALA A 1 181 ? 1.774 -16.539 2.492 1.00 88.38 181 ALA A N 1
ATOM 1425 C CA . ALA A 1 181 ? 0.600 -17.268 2.007 1.00 88.38 181 ALA A CA 1
ATOM 1426 C C . ALA A 1 181 ? 0.586 -17.393 0.474 1.00 88.38 181 ALA A C 1
ATOM 1428 O O . ALA A 1 181 ? 0.175 -18.421 -0.069 1.00 88.38 181 ALA A O 1
ATOM 1429 N N . PHE A 1 182 ? 1.060 -16.359 -0.226 1.00 87.69 182 PHE A N 1
ATOM 1430 C CA . PHE A 1 182 ? 1.172 -16.324 -1.682 1.00 87.69 182 PHE A CA 1
ATOM 1431 C C . PHE A 1 182 ? 2.582 -16.739 -2.125 1.00 87.69 182 PHE A C 1
ATOM 1433 O O . PHE A 1 182 ? 3.468 -15.908 -2.322 1.00 87.69 182 PHE A O 1
ATOM 1440 N N . ARG A 1 183 ? 2.798 -18.054 -2.218 1.00 85.94 183 ARG A N 1
ATOM 1441 C CA . ARG A 1 183 ? 4.078 -18.690 -2.569 1.00 85.94 183 ARG A CA 1
ATOM 1442 C C . ARG A 1 183 ? 3.818 -20.027 -3.287 1.00 85.94 183 ARG A C 1
ATOM 1444 O O . ARG A 1 183 ? 2.716 -20.564 -3.125 1.00 85.94 183 ARG A O 1
ATOM 1451 N N . PRO A 1 184 ? 4.784 -20.593 -4.047 1.00 84.31 184 PRO A N 1
ATOM 1452 C CA . PRO A 1 184 ? 4.627 -21.920 -4.644 1.00 84.31 184 PRO A CA 1
ATOM 1453 C C . PRO A 1 184 ? 4.093 -22.973 -3.666 1.00 84.31 184 PRO A C 1
ATOM 1455 O O . PRO A 1 184 ? 4.554 -23.073 -2.529 1.00 84.31 184 PRO A O 1
ATOM 1458 N N . GLY A 1 185 ? 3.097 -23.735 -4.127 1.00 84.00 185 GLY A N 1
ATOM 1459 C CA . GLY A 1 185 ? 2.335 -24.709 -3.337 1.00 84.00 185 GLY A CA 1
ATOM 1460 C C . GLY A 1 185 ? 0.905 -24.271 -2.995 1.00 84.00 185 GLY A C 1
ATOM 1461 O O . GLY A 1 185 ? 0.116 -25.096 -2.530 1.00 84.00 185 GLY A O 1
ATOM 1462 N N . GLN A 1 186 ? 0.552 -23.002 -3.222 1.00 86.19 186 GLN A N 1
ATOM 1463 C CA . GLN A 1 186 ? -0.797 -22.492 -2.979 1.00 86.19 186 GLN A CA 1
ATOM 1464 C C . GLN A 1 186 ? -1.778 -23.040 -4.022 1.00 86.19 186 GLN A C 1
ATOM 1466 O O . GLN A 1 186 ? -1.556 -22.914 -5.221 1.00 86.19 186 GLN A O 1
ATOM 1471 N N . LYS A 1 187 ? -2.888 -23.623 -3.558 1.00 88.12 187 LYS A N 1
ATOM 1472 C CA . LYS A 1 187 ? -3.916 -24.233 -4.423 1.00 88.12 187 LYS A CA 1
ATOM 1473 C C . LYS A 1 187 ? -5.172 -23.378 -4.562 1.00 88.12 187 LYS A C 1
ATOM 1475 O O . LYS A 1 187 ? -5.968 -23.606 -5.467 1.00 88.12 187 LYS A O 1
ATOM 1480 N N . LYS A 1 188 ? -5.383 -22.422 -3.654 1.00 89.19 188 LYS A N 1
ATOM 1481 C CA . LYS A 1 188 ? -6.561 -21.548 -3.625 1.00 89.19 188 LYS A CA 1
ATOM 1482 C C . LYS A 1 188 ? -6.160 -20.104 -3.881 1.00 89.19 188 LYS A C 1
ATOM 1484 O O . LYS A 1 188 ? -5.097 -19.663 -3.459 1.00 89.19 188 LYS A O 1
ATOM 1489 N N . LYS A 1 189 ? -7.044 -19.354 -4.535 1.00 89.88 189 LYS A N 1
ATOM 1490 C CA . LYS A 1 189 ? -6.872 -17.914 -4.735 1.00 89.88 189 LYS A CA 1
ATOM 1491 C C . LYS A 1 189 ? -6.739 -17.207 -3.383 1.00 89.88 189 LYS A C 1
ATOM 1493 O O . LYS A 1 189 ? -7.531 -17.467 -2.474 1.00 89.88 189 LYS A O 1
ATOM 1498 N N . VAL A 1 190 ? -5.735 -16.343 -3.252 1.00 90.69 190 VAL A N 1
ATOM 1499 C CA . VAL A 1 190 ? -5.456 -15.630 -1.999 1.00 90.69 190 VAL A CA 1
ATOM 1500 C C . VAL A 1 190 ? -6.140 -14.269 -2.024 1.00 90.69 190 VAL A C 1
ATOM 1502 O O . VAL A 1 190 ? -5.972 -13.498 -2.969 1.00 90.69 190 VAL A O 1
ATOM 1505 N N . HIS A 1 191 ? -6.899 -13.970 -0.973 1.00 93.50 191 HIS A N 1
ATOM 1506 C CA . HIS A 1 191 ? -7.556 -12.681 -0.777 1.00 93.50 191 HIS A CA 1
ATOM 1507 C C . HIS A 1 191 ? -6.886 -11.918 0.363 1.00 93.50 191 HIS A C 1
ATOM 1509 O O . HIS A 1 191 ? -6.813 -12.416 1.486 1.00 93.50 191 HIS A O 1
ATOM 1515 N N . VAL A 1 192 ? -6.416 -10.710 0.083 1.00 92.62 192 VAL A N 1
ATOM 1516 C CA . VAL A 1 192 ? -5.785 -9.820 1.056 1.00 92.62 192 VAL A CA 1
ATOM 1517 C C . VAL A 1 192 ? -6.729 -8.665 1.347 1.00 92.62 192 VAL A C 1
ATOM 1519 O O . VAL A 1 192 ? -7.206 -8.015 0.422 1.00 92.62 192 VAL A O 1
ATOM 1522 N N . TYR A 1 193 ? -6.967 -8.383 2.621 1.00 94.38 193 TYR A N 1
ATOM 1523 C CA . TYR A 1 193 ? -7.790 -7.267 3.074 1.00 94.38 193 TYR A CA 1
ATOM 1524 C C . TYR A 1 193 ? -6.929 -6.328 3.914 1.00 94.38 193 TYR A C 1
ATOM 1526 O O . TYR A 1 193 ? -6.430 -6.723 4.966 1.00 94.38 193 TYR A O 1
ATOM 1534 N N . ARG A 1 194 ? -6.735 -5.096 3.445 1.00 92.75 194 ARG A N 1
ATOM 1535 C CA . ARG A 1 194 ? -6.088 -4.016 4.199 1.00 92.75 194 ARG A CA 1
ATOM 1536 C C . ARG A 1 194 ? -7.175 -3.180 4.849 1.00 92.75 194 ARG A C 1
ATOM 1538 O O . ARG A 1 194 ? -7.972 -2.576 4.135 1.00 92.75 194 ARG A O 1
ATOM 1545 N N . LEU A 1 195 ? -7.226 -3.181 6.172 1.00 92.38 195 LEU A N 1
ATOM 1546 C CA . LEU A 1 195 ? -8.169 -2.358 6.917 1.00 92.38 195 LEU A CA 1
ATOM 1547 C C . LEU A 1 195 ? -7.570 -0.965 7.125 1.00 92.38 195 LEU A C 1
ATOM 1549 O O . LEU A 1 195 ? -6.380 -0.843 7.404 1.00 92.38 195 LEU A O 1
ATOM 1553 N N . ILE A 1 196 ? -8.388 0.071 6.963 1.00 92.31 196 ILE A N 1
ATOM 1554 C CA . ILE A 1 196 ? -8.008 1.465 7.222 1.00 92.31 196 ILE A CA 1
ATOM 1555 C C . ILE A 1 196 ? -9.140 2.125 7.995 1.00 92.31 196 ILE A C 1
ATOM 1557 O O . ILE A 1 196 ? -10.296 2.033 7.580 1.00 92.31 196 ILE A O 1
ATOM 1561 N N . ALA A 1 197 ? -8.827 2.811 9.091 1.00 91.31 197 ALA A N 1
ATOM 1562 C CA . ALA A 1 197 ? -9.813 3.620 9.792 1.00 91.31 197 ALA A CA 1
ATOM 1563 C C . ALA A 1 197 ? -10.102 4.939 9.052 1.00 91.31 197 ALA A C 1
ATOM 1565 O O . ALA A 1 197 ? -9.193 5.742 8.828 1.00 91.31 197 ALA A O 1
ATOM 1566 N N . ALA A 1 198 ? -11.376 5.173 8.735 1.00 90.12 198 ALA A N 1
ATOM 1567 C CA . ALA A 1 198 ? -11.869 6.407 8.132 1.00 90.12 198 ALA A CA 1
ATOM 1568 C C . ALA A 1 198 ? -11.754 7.600 9.093 1.00 90.12 198 ALA A C 1
ATOM 1570 O O . ALA A 1 198 ? -11.900 7.425 10.307 1.00 90.12 198 ALA A O 1
ATOM 1571 N N . ASP A 1 199 ? -11.565 8.810 8.564 1.00 87.81 199 ASP A N 1
ATOM 1572 C CA . ASP A 1 199 ? -11.425 10.058 9.336 1.00 87.81 199 ASP A CA 1
ATOM 1573 C C . ASP A 1 199 ? -10.274 10.009 10.366 1.00 87.81 199 ASP A C 1
ATOM 1575 O O . ASP A 1 199 ? -10.312 10.660 11.417 1.00 87.81 199 ASP A O 1
ATOM 1579 N N . SER A 1 200 ? -9.251 9.195 10.101 1.00 87.44 200 SER A N 1
ATOM 1580 C CA . SER A 1 200 ? -8.153 8.926 11.027 1.00 87.44 200 SER A CA 1
ATOM 1581 C C . SER A 1 200 ? -6.799 9.307 10.410 1.00 87.44 200 SER A C 1
ATOM 1583 O O . SER A 1 200 ? -6.666 9.365 9.186 1.00 87.44 200 SER A O 1
ATOM 1585 N N . PRO A 1 201 ? -5.748 9.532 11.224 1.00 83.62 201 PRO A N 1
ATOM 1586 C CA . PRO A 1 201 ? -4.402 9.769 10.702 1.00 83.62 201 PRO A CA 1
ATOM 1587 C C . PRO A 1 201 ? -3.835 8.578 9.906 1.00 83.62 201 PRO A C 1
ATOM 1589 O O . PRO A 1 201 ? -2.826 8.748 9.225 1.00 83.62 201 PRO A O 1
ATOM 1592 N N . GLU A 1 202 ? -4.458 7.394 9.965 1.00 86.56 202 GLU A N 1
ATOM 1593 C CA . GLU A 1 202 ? -4.034 6.238 9.172 1.00 86.56 202 GLU A CA 1
ATOM 1594 C C . GLU A 1 202 ? -4.262 6.427 7.677 1.00 86.56 202 GLU A C 1
ATOM 1596 O O . GLU A 1 202 ? -3.523 5.844 6.888 1.00 86.56 202 GLU A O 1
ATOM 1601 N N . GLU A 1 203 ? -5.236 7.245 7.268 1.00 89.12 203 GLU A N 1
ATOM 1602 C CA . GLU A 1 203 ? -5.468 7.535 5.850 1.00 89.12 203 GLU A CA 1
ATOM 1603 C C . GLU A 1 203 ? -4.248 8.217 5.222 1.00 89.12 203 GLU A C 1
ATOM 1605 O O . GLU A 1 203 ? -3.776 7.813 4.155 1.00 89.12 203 GLU A O 1
ATOM 1610 N N . ASP A 1 204 ? -3.678 9.202 5.923 1.00 88.44 204 ASP A N 1
ATOM 1611 C CA . ASP A 1 204 ? -2.466 9.907 5.498 1.00 88.44 204 ASP A CA 1
ATOM 1612 C C . ASP A 1 204 ? -1.268 8.955 5.407 1.00 88.44 204 ASP A C 1
ATOM 1614 O O . ASP A 1 204 ? -0.452 9.028 4.477 1.00 88.44 204 ASP A O 1
ATOM 1618 N N . ASP A 1 205 ? -1.138 8.062 6.390 1.00 88.62 205 ASP A N 1
ATOM 1619 C CA . ASP A 1 205 ? -0.047 7.095 6.449 1.00 88.62 205 ASP A CA 1
ATOM 1620 C C . ASP A 1 205 ? -0.203 6.006 5.379 1.00 88.62 205 ASP A C 1
ATOM 1622 O O . ASP A 1 205 ? 0.790 5.611 4.758 1.00 88.62 205 ASP A O 1
ATOM 1626 N N . TYR A 1 206 ? -1.437 5.602 5.069 1.00 90.44 206 TYR A N 1
ATOM 1627 C CA . TYR A 1 206 ? -1.747 4.711 3.958 1.00 90.44 206 TYR A CA 1
ATOM 1628 C C . TYR A 1 206 ? -1.432 5.381 2.624 1.00 90.44 206 TYR A C 1
ATOM 1630 O O . TYR A 1 206 ? -0.720 4.797 1.810 1.00 90.44 206 TYR A O 1
ATOM 1638 N N . ALA A 1 207 ? -1.853 6.629 2.412 1.00 89.88 207 ALA A N 1
ATOM 1639 C CA . ALA A 1 207 ? -1.532 7.386 1.204 1.00 89.88 207 ALA A CA 1
ATOM 1640 C C . ALA A 1 207 ? -0.014 7.580 1.034 1.00 89.88 207 ALA A C 1
ATOM 1642 O O . ALA A 1 207 ? 0.518 7.578 -0.081 1.00 89.88 207 ALA A O 1
ATOM 1643 N N . LEU A 1 208 ? 0.728 7.739 2.134 1.00 89.69 208 LEU A N 1
ATOM 1644 C CA . LEU A 1 208 ? 2.188 7.766 2.106 1.00 89.69 208 LEU A CA 1
ATOM 1645 C C . LEU A 1 208 ? 2.784 6.399 1.743 1.00 89.69 208 LEU A C 1
ATOM 1647 O O . LEU A 1 208 ? 3.695 6.344 0.914 1.00 89.69 208 LEU A O 1
ATOM 1651 N N . CYS A 1 209 ? 2.294 5.312 2.340 1.00 89.19 209 CYS A N 1
ATOM 1652 C CA . CYS A 1 209 ? 2.736 3.954 2.024 1.00 89.19 209 CYS A CA 1
ATOM 1653 C C . CYS A 1 209 ? 2.447 3.596 0.559 1.00 89.19 209 CYS A C 1
ATOM 1655 O O . CYS A 1 209 ? 3.350 3.165 -0.157 1.00 89.19 209 CYS A O 1
ATOM 1657 N N . TYR A 1 210 ? 1.240 3.895 0.082 1.00 88.62 210 TYR A N 1
ATOM 1658 C CA . TYR A 1 210 ? 0.817 3.697 -1.299 1.00 88.62 210 TYR A CA 1
ATOM 1659 C C . TYR A 1 210 ? 1.732 4.434 -2.281 1.00 88.62 210 TYR A C 1
ATOM 1661 O O . TYR A 1 210 ? 2.212 3.846 -3.247 1.00 88.62 210 TYR A O 1
ATOM 1669 N N . ARG A 1 211 ? 2.084 5.698 -2.006 1.00 86.94 211 ARG A N 1
ATOM 1670 C CA . ARG A 1 211 ? 3.054 6.440 -2.834 1.00 86.94 211 ARG A CA 1
ATOM 1671 C C . ARG A 1 211 ? 4.429 5.773 -2.880 1.00 86.94 211 ARG A C 1
ATOM 1673 O O . ARG A 1 211 ? 5.038 5.720 -3.946 1.00 86.94 211 ARG A O 1
ATOM 1680 N N . LYS A 1 212 ? 4.929 5.253 -1.752 1.00 88.69 212 LYS A N 1
ATOM 1681 C CA . LYS A 1 212 ? 6.195 4.492 -1.728 1.00 88.69 212 LYS A CA 1
ATOM 1682 C C . LYS A 1 212 ? 6.087 3.216 -2.557 1.00 88.69 212 LYS A C 1
ATOM 1684 O O . LYS A 1 212 ? 7.028 2.865 -3.265 1.00 88.69 212 LYS A O 1
ATOM 1689 N N . GLU A 1 213 ? 4.945 2.542 -2.486 1.00 87.06 213 GLU A N 1
ATOM 1690 C CA . GLU A 1 213 ? 4.684 1.353 -3.283 1.00 87.06 213 GLU A CA 1
ATOM 1691 C C . GLU A 1 213 ? 4.632 1.669 -4.782 1.00 87.06 213 GLU A C 1
ATOM 1693 O O . GLU A 1 213 ? 5.232 0.938 -5.561 1.00 87.06 213 GLU A O 1
ATOM 1698 N N . MET A 1 214 ? 4.004 2.774 -5.191 1.00 83.50 214 MET A N 1
ATOM 1699 C CA . MET A 1 214 ? 3.964 3.204 -6.594 1.00 83.50 214 MET A CA 1
ATOM 1700 C C . MET A 1 214 ? 5.354 3.477 -7.160 1.00 83.50 214 MET A C 1
ATOM 1702 O O . MET A 1 214 ? 5.666 3.011 -8.251 1.00 83.50 214 MET A O 1
ATOM 1706 N N . ILE A 1 215 ? 6.216 4.166 -6.408 1.00 83.62 215 ILE A N 1
ATOM 1707 C CA . ILE A 1 215 ? 7.605 4.404 -6.830 1.00 83.62 215 ILE A CA 1
ATOM 1708 C C . ILE A 1 215 ? 8.345 3.069 -6.996 1.00 83.62 215 ILE A C 1
ATOM 1710 O O . ILE A 1 215 ? 9.056 2.873 -7.979 1.00 83.62 215 ILE A O 1
ATOM 1714 N N . SER A 1 216 ? 8.137 2.130 -6.067 1.00 85.00 216 SER A N 1
ATOM 1715 C CA . SER A 1 216 ? 8.706 0.782 -6.149 1.00 85.00 216 SER A CA 1
ATOM 1716 C C . SER A 1 216 ? 8.201 0.024 -7.384 1.00 85.00 216 SER A C 1
ATOM 1718 O O . SER A 1 216 ? 9.003 -0.490 -8.161 1.00 85.00 216 SER A O 1
ATOM 1720 N N . LYS A 1 217 ? 6.884 0.010 -7.632 1.00 82.38 217 LYS A N 1
ATOM 1721 C CA . LYS A 1 217 ? 6.301 -0.615 -8.830 1.00 82.38 217 LYS A CA 1
ATOM 1722 C C . LYS A 1 217 ? 6.841 0.015 -10.110 1.00 82.38 217 LYS A C 1
ATOM 1724 O O . LYS A 1 217 ? 7.223 -0.716 -11.013 1.00 82.38 217 LYS A O 1
ATOM 1729 N N . MET A 1 218 ? 6.966 1.341 -10.169 1.00 81.81 218 MET A N 1
ATOM 1730 C CA . MET A 1 218 ? 7.510 2.031 -11.341 1.00 81.81 218 MET A CA 1
ATOM 1731 C C . MET A 1 218 ? 8.958 1.616 -11.637 1.00 81.81 218 MET A C 1
ATOM 1733 O O . MET A 1 218 ? 9.332 1.484 -12.798 1.00 81.81 218 MET A O 1
ATOM 1737 N N . TRP A 1 219 ? 9.761 1.359 -10.601 1.00 83.62 219 TRP A N 1
ATOM 1738 C CA . TRP A 1 219 ? 11.119 0.840 -10.758 1.00 83.62 219 TRP A CA 1
ATOM 1739 C C . TRP A 1 219 ? 11.145 -0.606 -11.284 1.00 83.62 219 TRP A C 1
ATOM 1741 O O . TRP A 1 219 ? 11.904 -0.920 -12.203 1.00 83.62 219 TRP A O 1
ATOM 1751 N N . PHE A 1 220 ? 10.325 -1.493 -10.713 1.00 79.38 220 PHE A N 1
ATOM 1752 C CA . PHE A 1 220 ? 10.401 -2.939 -10.958 1.00 79.38 220 PHE A CA 1
ATOM 1753 C C . PHE A 1 220 ? 9.537 -3.447 -12.128 1.00 79.38 220 PHE A C 1
ATOM 1755 O O . PHE A 1 220 ? 9.974 -4.327 -12.869 1.00 79.38 220 PHE A O 1
ATOM 1762 N N . GLU A 1 221 ? 8.338 -2.899 -12.326 1.00 71.25 221 GLU A N 1
ATOM 1763 C CA . GLU A 1 221 ? 7.287 -3.426 -13.219 1.00 71.25 221 GLU A CA 1
ATOM 1764 C C . GLU A 1 221 ? 7.103 -2.613 -14.514 1.00 71.25 221 GLU A C 1
ATOM 1766 O O . GLU A 1 221 ? 6.136 -2.813 -15.246 1.00 71.25 221 GLU A O 1
ATOM 1771 N N . TRP A 1 222 ? 8.043 -1.723 -14.829 1.00 67.12 222 TRP A N 1
ATOM 1772 C CA . TRP A 1 222 ? 8.020 -0.891 -16.032 1.00 67.12 222 TRP A CA 1
ATOM 1773 C C . TRP A 1 222 ? 7.805 -1.691 -17.341 1.00 67.12 222 TRP A C 1
ATOM 1775 O O . TRP A 1 222 ? 8.544 -2.639 -17.601 1.00 67.12 222 TRP A O 1
ATOM 1785 N N . ASN A 1 223 ? 6.845 -1.264 -18.178 1.00 55.69 223 ASN A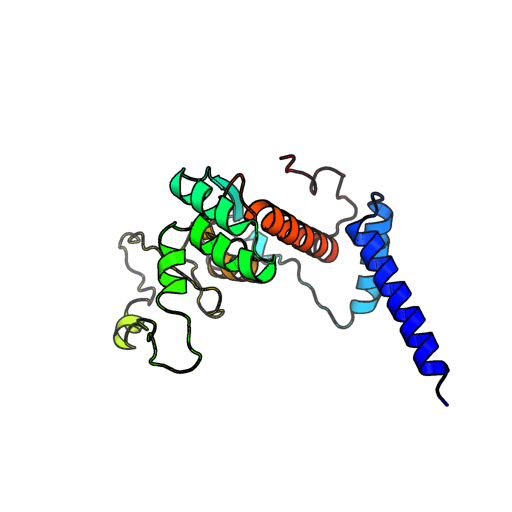 N 1
ATOM 1786 C CA . ASN A 1 223 ? 6.590 -1.759 -19.541 1.00 55.69 223 ASN A CA 1
ATOM 1787 C C . ASN A 1 223 ? 6.328 -0.567 -20.499 1.00 55.69 223 ASN A C 1
ATOM 1789 O O . ASN A 1 223 ? 5.619 0.368 -20.124 1.00 55.69 223 ASN A O 1
ATOM 1793 N N . GLU A 1 224 ? 6.807 -0.629 -21.753 1.00 43.06 224 GLU A N 1
ATOM 1794 C CA . GLU A 1 224 ? 6.580 0.404 -22.798 1.00 43.06 224 GLU A CA 1
ATOM 1795 C C . GLU A 1 224 ? 5.095 0.634 -23.142 1.00 43.06 224 GLU A C 1
ATOM 1797 O O . GLU A 1 224 ? 4.732 1.686 -23.662 1.00 43.06 224 GLU A O 1
ATOM 1802 N N . SER A 1 225 ? 4.222 -0.326 -22.825 1.00 41.56 225 SER A N 1
ATOM 1803 C CA . SER A 1 225 ? 2.786 -0.296 -23.124 1.00 41.56 225 SER A CA 1
ATOM 1804 C C . SER A 1 225 ? 1.900 0.185 -21.970 1.00 41.56 225 SER A C 1
ATOM 1806 O O . SER A 1 225 ? 0.678 0.117 -22.087 1.00 41.56 225 SER A O 1
ATOM 1808 N N . CYS A 1 226 ? 2.464 0.634 -20.843 1.00 42.09 226 CYS A N 1
ATOM 1809 C CA . CYS A 1 226 ? 1.655 1.048 -19.697 1.00 42.09 226 CYS A CA 1
ATOM 1810 C C . CYS A 1 226 ? 0.978 2.400 -19.962 1.00 42.09 226 CYS A C 1
ATOM 1812 O O . CYS A 1 226 ? 1.548 3.473 -19.753 1.00 42.09 226 CYS A O 1
ATOM 1814 N N . GLY A 1 227 ? -0.259 2.325 -20.447 1.00 36.31 227 GLY A N 1
ATOM 1815 C CA . GLY A 1 227 ? -1.157 3.457 -20.569 1.00 36.31 227 GLY A CA 1
ATOM 1816 C C . GLY A 1 227 ? -1.517 4.057 -19.208 1.00 36.31 227 GLY A C 1
ATOM 1817 O O . GLY A 1 227 ? -1.412 3.434 -18.154 1.00 36.31 227 GLY A O 1
ATOM 1818 N N . HIS A 1 228 ? -1.997 5.293 -19.271 1.00 40.59 228 HIS A N 1
ATOM 1819 C CA . HIS A 1 228 ? -2.361 6.201 -18.178 1.00 40.59 228 HIS A CA 1
ATOM 1820 C C . HIS A 1 228 ? -3.352 5.638 -17.122 1.00 40.59 228 HIS A C 1
ATOM 1822 O O . HIS A 1 228 ? -3.639 6.319 -16.136 1.00 40.59 228 HIS A O 1
ATOM 1828 N N . GLN A 1 229 ? -3.902 4.435 -17.327 1.00 39.34 229 GLN A N 1
ATOM 1829 C CA . GLN A 1 229 ? -5.022 3.862 -16.570 1.00 39.34 229 GLN A CA 1
ATOM 1830 C C . GLN A 1 229 ? -4.645 2.764 -15.566 1.00 39.34 229 GLN A C 1
ATOM 1832 O O . GLN A 1 229 ? -5.397 2.573 -14.614 1.00 39.34 229 GLN A O 1
ATOM 1837 N N . ASP A 1 230 ? -3.483 2.116 -15.685 1.00 38.22 230 ASP A N 1
ATOM 1838 C CA . ASP A 1 230 ? -3.146 0.979 -14.805 1.00 38.22 230 ASP A CA 1
ATOM 1839 C C . ASP A 1 230 ? -2.549 1.401 -13.447 1.00 38.22 230 ASP A C 1
ATOM 1841 O O . ASP A 1 230 ? -2.478 0.602 -12.515 1.00 38.22 230 ASP A O 1
ATOM 1845 N N . TYR A 1 231 ? -2.163 2.675 -13.298 1.00 42.25 231 TYR A N 1
ATOM 1846 C CA . TYR A 1 231 ? -1.545 3.211 -12.073 1.00 42.25 231 TYR A CA 1
ATOM 1847 C C . TYR A 1 231 ? -2.475 4.091 -11.215 1.00 42.25 231 TYR A C 1
ATOM 1849 O O . TYR A 1 231 ? -2.168 4.353 -10.052 1.00 42.25 231 TYR A O 1
ATOM 1857 N N . PHE A 1 232 ? -3.611 4.545 -11.760 1.00 36.09 232 PHE A N 1
ATOM 1858 C CA . PHE A 1 232 ? -4.475 5.576 -11.150 1.00 36.09 232 PHE A CA 1
ATOM 1859 C C . PHE A 1 232 ? -5.854 5.073 -10.692 1.00 36.09 232 PHE A C 1
ATOM 1861 O O . PHE A 1 232 ? -6.757 5.863 -10.421 1.00 36.09 232 PHE A O 1
ATOM 1868 N N . GLY A 1 233 ? -6.033 3.761 -10.571 1.00 27.97 233 GLY A N 1
ATOM 1869 C CA . GLY A 1 233 ? -7.311 3.143 -10.226 1.00 27.97 233 GLY A CA 1
ATOM 1870 C C . GLY A 1 233 ? -7.731 3.228 -8.755 1.00 27.97 233 GLY A C 1
ATOM 1871 O O . GLY A 1 233 ? -8.209 2.225 -8.252 1.00 27.97 233 GLY A O 1
ATOM 1872 N N . MET A 1 234 ? -7.576 4.367 -8.070 1.00 28.77 234 MET A N 1
ATOM 1873 C CA . MET A 1 234 ? -8.349 4.720 -6.865 1.00 28.77 234 MET A CA 1
ATOM 1874 C C . MET A 1 234 ? -8.447 6.247 -6.762 1.00 28.77 234 MET A C 1
ATOM 1876 O O . MET A 1 234 ? -7.576 6.915 -6.208 1.00 28.77 234 MET A O 1
ATOM 1880 N N . LYS A 1 235 ? -9.524 6.806 -7.320 1.00 24.72 235 LYS A N 1
ATOM 1881 C CA . LYS A 1 235 ? -10.056 8.087 -6.853 1.00 24.72 235 LYS A CA 1
ATOM 1882 C C . LYS A 1 235 ? -10.768 7.765 -5.535 1.00 24.72 235 LYS A C 1
ATOM 1884 O O . LYS A 1 235 ? -11.675 6.934 -5.558 1.00 24.72 235 LYS A O 1
ATOM 1889 N N . LEU A 1 236 ? -10.289 8.328 -4.424 1.00 28.77 236 LEU A N 1
ATOM 1890 C CA . LEU A 1 236 ? -11.096 8.441 -3.205 1.00 28.77 236 LEU A CA 1
ATOM 1891 C C . LEU A 1 236 ? -12.365 9.243 -3.524 1.00 28.77 236 LEU A C 1
ATOM 1893 O O . LEU A 1 236 ? -12.256 10.196 -4.336 1.00 28.77 236 LEU A O 1
#

InterPro domains:
  IPR027417 P-loop containing nucleoside triphosphate hydrolase [G3DSA:3.40.50.300] (148-231)
  IPR027417 P-loop containing nucleoside triphosphate hydrolase [SSF52540] (156-221)
  IPR044567 SNF2 domain-containing protein CLSY/DRD1 [PTHR45821] (155-229)
  IPR049730 SNF2/RAD5-like, C-terminal helicase domain [cd18793] (156-196)